Protein AF-A0A8C9X9E1-F1 (afdb_monomer)

Mean predicted aligned error: 16.68 Å

Sequence (293 aa):
APPPGWLDDVHGYQVPKGGESFDVARDALLKFVESKWRYSSKPARNLTFKELKPVTVYRYRLETYTETRTSAWQFESYNGQVVDGPQFGMSPPPWDIPVTLPARYTDKVEKVRVPHSSFVKPCHKCNGCGRTRCGNCHGRGQVRCVLVLNYYSRAAKTNRLRCTFCHGHGRSRDKCSSCHGQGYKTCSLCHGSQSLLHFIQLTVTWKNDITDFIPDRQPDFPDKKFEKVTGDPFFVDESVLVNTKHTSPFIQEFTSGVGGRGHTFDPTVGRENKQNISREQLLKGKQKAPALV

Structure (mmCIF, N/CA/C/O backbone):
data_AF-A0A8C9X9E1-F1
#
_entry.id   AF-A0A8C9X9E1-F1
#
loop_
_atom_site.group_PDB
_atom_site.id
_atom_site.type_symbol
_atom_site.label_atom_id
_atom_site.label_alt_id
_atom_site.label_comp_id
_atom_site.label_asym_id
_atom_site.label_entity_id
_atom_site.label_seq_id
_atom_site.pdbx_PDB_ins_code
_atom_site.Cartn_x
_atom_site.Cartn_y
_atom_site.Cartn_z
_atom_site.occupancy
_atom_site.B_iso_or_equiv
_atom_site.auth_seq_id
_atom_site.auth_comp_id
_atom_site.auth_asym_id
_atom_site.auth_atom_id
_atom_site.pdbx_PDB_model_num
ATOM 1 N N . ALA A 1 1 ? 18.547 -17.100 -21.311 1.00 30.58 1 ALA A N 1
ATOM 2 C CA . ALA A 1 1 ? 19.127 -17.139 -22.668 1.00 30.58 1 ALA A CA 1
ATOM 3 C C . ALA A 1 1 ? 18.020 -16.809 -23.664 1.00 30.58 1 ALA A C 1
ATOM 5 O O . ALA A 1 1 ? 16.900 -17.251 -23.412 1.00 30.58 1 ALA A O 1
ATOM 6 N N . PRO A 1 2 ? 18.263 -16.008 -24.715 1.00 33.94 2 PRO A N 1
ATOM 7 C CA . PRO A 1 2 ? 17.270 -15.820 -25.771 1.00 33.94 2 PRO A CA 1
ATOM 8 C C . PRO A 1 2 ? 16.976 -17.163 -26.472 1.00 33.94 2 PRO A C 1
ATOM 10 O O . PRO A 1 2 ? 17.851 -18.035 -26.483 1.00 33.94 2 PRO A O 1
ATOM 13 N N . PRO A 1 3 ? 15.759 -17.363 -27.010 1.00 36.59 3 PRO A N 1
ATOM 14 C CA . PRO A 1 3 ? 15.406 -18.591 -27.716 1.00 36.59 3 PRO A CA 1
ATOM 15 C C . PRO A 1 3 ? 16.284 -18.806 -28.974 1.00 36.59 3 PRO A C 1
ATOM 17 O O . PRO A 1 3 ? 16.680 -17.822 -29.607 1.00 36.59 3 PRO A O 1
ATOM 20 N N . PRO A 1 4 ? 16.604 -20.063 -29.344 1.00 31.31 4 PRO A N 1
ATOM 21 C CA . PRO A 1 4 ? 17.397 -20.381 -30.540 1.00 31.31 4 PRO A CA 1
ATOM 22 C C . PRO A 1 4 ? 16.726 -19.887 -31.837 1.00 31.31 4 PRO A C 1
ATOM 24 O O . PRO A 1 4 ? 15.510 -20.002 -31.964 1.00 31.31 4 PRO A O 1
ATOM 27 N N . GLY A 1 5 ? 17.504 -19.352 -32.791 1.00 42.69 5 GLY A N 1
ATOM 28 C CA . GLY A 1 5 ? 17.034 -18.871 -34.110 1.00 42.69 5 GLY A CA 1
ATOM 29 C C . GLY A 1 5 ? 16.785 -17.356 -34.224 1.00 42.69 5 GLY A C 1
ATOM 30 O O . GLY A 1 5 ? 16.551 -16.833 -35.303 1.00 42.69 5 GLY A O 1
ATOM 31 N N . TRP A 1 6 ? 16.882 -16.606 -33.122 1.00 41.19 6 TRP A N 1
ATOM 32 C CA . TRP A 1 6 ? 16.631 -15.150 -33.084 1.00 41.19 6 TRP A CA 1
ATOM 33 C C . TRP A 1 6 ? 17.776 -14.256 -33.611 1.00 41.19 6 TRP A C 1
ATOM 35 O O . TRP A 1 6 ? 17.667 -13.022 -33.557 1.00 41.19 6 TRP A O 1
ATOM 45 N N . LEU A 1 7 ? 18.888 -14.860 -34.043 1.00 39.94 7 LEU A N 1
ATOM 46 C CA . LEU A 1 7 ? 20.049 -14.177 -34.628 1.00 39.94 7 LEU A CA 1
ATOM 47 C C . LEU A 1 7 ? 20.089 -14.251 -36.163 1.00 39.94 7 LEU A C 1
ATOM 49 O O . LEU A 1 7 ? 20.864 -13.505 -36.758 1.00 39.94 7 LEU A O 1
ATOM 53 N N . ASP A 1 8 ? 19.273 -15.101 -36.788 1.00 40.22 8 ASP A N 1
ATOM 54 C CA . ASP A 1 8 ? 19.435 -15.441 -38.208 1.00 40.22 8 ASP A CA 1
ATOM 55 C C . ASP A 1 8 ? 18.756 -14.426 -39.155 1.00 40.22 8 ASP A C 1
ATOM 57 O O . ASP A 1 8 ? 19.175 -14.267 -40.299 1.00 40.22 8 ASP A O 1
ATOM 61 N N . ASP A 1 9 ? 17.795 -13.637 -38.659 1.00 43.38 9 ASP A N 1
ATOM 62 C CA . ASP A 1 9 ? 17.013 -12.682 -39.462 1.00 43.38 9 ASP A CA 1
ATOM 63 C C . ASP A 1 9 ? 17.534 -11.230 -39.381 1.00 43.38 9 ASP A C 1
ATOM 65 O O . ASP A 1 9 ? 16.799 -10.299 -39.041 1.00 43.38 9 ASP A O 1
ATOM 69 N N . VAL A 1 10 ? 18.816 -10.991 -39.685 1.00 44.56 10 VAL A N 1
ATOM 70 C CA . VAL A 1 10 ? 19.366 -9.620 -39.793 1.00 44.56 10 VAL A CA 1
ATOM 71 C C . VAL A 1 10 ? 19.914 -9.363 -41.197 1.00 44.56 10 VAL A C 1
ATOM 73 O O . VAL A 1 10 ? 21.118 -9.256 -41.432 1.00 44.56 10 VAL A O 1
ATOM 76 N N . HIS A 1 11 ? 19.005 -9.203 -42.156 1.00 38.91 11 HIS A N 1
ATOM 77 C CA . HIS A 1 11 ? 19.314 -8.652 -43.474 1.00 38.91 11 HIS A CA 1
ATOM 78 C C . HIS A 1 11 ? 18.544 -7.345 -43.678 1.00 38.91 11 HIS A C 1
ATOM 80 O O . HIS A 1 11 ? 17.327 -7.356 -43.817 1.00 38.91 11 HIS A O 1
ATOM 86 N N . GLY A 1 12 ? 19.253 -6.206 -43.687 1.00 39.72 12 GLY A N 1
ATOM 87 C CA . GLY A 1 12 ? 18.671 -4.950 -44.183 1.00 39.72 12 GLY A CA 1
ATOM 88 C C . GLY A 1 12 ? 19.149 -3.629 -43.576 1.00 39.72 12 GLY A C 1
ATOM 89 O O . GLY A 1 12 ? 18.866 -2.589 -44.161 1.00 39.72 12 GLY A O 1
ATOM 90 N N . TYR A 1 13 ? 19.881 -3.600 -42.455 1.00 38.91 13 TYR A N 1
ATOM 91 C CA . TYR A 1 13 ? 20.271 -2.312 -41.858 1.00 38.91 13 TYR A CA 1
ATOM 92 C C . TYR A 1 13 ? 21.571 -1.760 -42.459 1.00 38.91 13 TYR A C 1
ATOM 94 O O . TYR A 1 13 ? 22.669 -2.225 -42.141 1.00 38.91 13 TYR A O 1
ATOM 102 N N . GLN A 1 14 ? 21.455 -0.730 -43.298 1.00 38.25 14 GLN A N 1
ATOM 103 C CA . GLN A 1 14 ? 22.597 0.077 -43.719 1.00 38.25 14 GLN A CA 1
ATOM 104 C C . GLN A 1 14 ? 23.058 0.944 -42.541 1.00 38.25 14 GLN A C 1
ATOM 106 O O . GLN A 1 14 ? 22.310 1.776 -42.035 1.00 38.25 14 GLN A O 1
ATOM 111 N N . VAL A 1 15 ? 24.299 0.740 -42.091 1.00 40.44 15 VAL A N 1
ATOM 112 C CA . VAL A 1 15 ? 24.959 1.639 -41.132 1.00 40.44 15 VAL A CA 1
ATOM 113 C C . VAL A 1 15 ? 24.906 3.061 -41.708 1.00 40.44 15 VAL A C 1
ATOM 115 O O . VAL A 1 15 ? 25.246 3.220 -42.887 1.00 40.44 15 VAL A O 1
ATOM 118 N N . PRO A 1 16 ? 24.489 4.087 -40.938 1.00 37.47 16 PRO A N 1
ATOM 119 C CA . PRO A 1 16 ? 24.561 5.463 -41.401 1.00 37.47 16 PRO A CA 1
ATOM 120 C C . PRO A 1 16 ? 25.985 5.733 -41.880 1.00 37.47 16 PRO A C 1
ATOM 122 O O . PRO A 1 16 ? 26.940 5.577 -41.122 1.00 37.47 16 PRO A O 1
ATOM 125 N N . LYS A 1 17 ? 26.145 6.123 -43.147 1.00 39.81 17 LYS A N 1
ATOM 126 C CA . LYS A 1 17 ? 27.431 6.544 -43.724 1.00 39.81 17 LYS A CA 1
ATOM 127 C C . LYS A 1 17 ? 27.844 7.930 -43.196 1.00 39.81 17 LYS A C 1
ATOM 129 O O . LYS A 1 17 ? 28.245 8.795 -43.964 1.00 39.81 17 LYS A O 1
ATOM 134 N N . GLY A 1 18 ? 27.693 8.166 -41.896 1.00 44.47 18 GLY A N 1
ATOM 135 C CA . GLY A 1 18 ? 28.249 9.312 -41.192 1.00 44.47 18 GLY A CA 1
ATOM 136 C C . GLY A 1 18 ? 29.550 8.863 -40.554 1.00 44.47 18 GLY A C 1
ATOM 137 O O . GLY A 1 18 ? 29.536 8.323 -39.455 1.00 44.47 18 GLY A O 1
ATOM 138 N N . GLY A 1 19 ? 30.657 9.002 -41.281 1.00 46.72 19 GLY A N 1
ATOM 139 C CA . GLY A 1 19 ? 31.981 8.703 -40.749 1.00 46.72 19 GLY A CA 1
ATOM 140 C C . GLY A 1 19 ? 32.274 9.601 -39.553 1.00 46.72 19 GLY A C 1
ATOM 141 O O . GLY A 1 19 ? 32.412 10.812 -39.702 1.00 46.72 19 GLY A O 1
ATOM 142 N N . GLU A 1 20 ? 32.371 9.014 -38.368 1.00 56.69 20 GLU A N 1
ATOM 143 C CA . GLU A 1 20 ? 33.004 9.672 -37.233 1.00 56.69 20 GLU A CA 1
ATOM 144 C C . GLU A 1 20 ? 34.483 9.897 -37.599 1.00 56.69 20 GLU A C 1
ATOM 146 O O . GLU A 1 20 ? 35.215 8.951 -37.900 1.00 56.69 20 GLU A O 1
ATOM 151 N N . SER A 1 21 ? 34.905 11.162 -37.691 1.00 69.19 21 SER A N 1
ATOM 152 C CA . SER A 1 21 ? 36.246 11.519 -38.162 1.00 69.19 21 SER A CA 1
ATOM 153 C C . SER A 1 21 ? 37.306 11.268 -37.084 1.00 69.19 21 SER A C 1
ATOM 155 O O . SER A 1 21 ? 37.022 11.282 -35.883 1.00 69.19 21 SER A O 1
ATOM 157 N N . PHE A 1 22 ? 38.566 11.105 -37.501 1.00 73.12 22 PHE A N 1
ATOM 158 C CA . PHE A 1 22 ? 39.715 11.037 -36.587 1.00 73.12 22 PHE A CA 1
ATOM 159 C C . PHE A 1 22 ? 39.779 12.222 -35.605 1.00 73.12 22 PHE A C 1
ATOM 161 O O . PHE A 1 22 ? 40.335 12.081 -34.516 1.00 73.12 22 PHE A O 1
ATOM 168 N N . ASP A 1 23 ? 39.190 13.367 -35.960 1.00 73.81 23 ASP A N 1
ATOM 169 C CA . ASP A 1 23 ? 39.125 14.555 -35.107 1.00 73.81 23 ASP A CA 1
ATOM 170 C C . ASP A 1 23 ? 38.182 14.354 -33.915 1.00 73.81 23 ASP A C 1
ATOM 172 O O . ASP A 1 23 ? 38.537 14.702 -32.791 1.00 73.81 23 ASP A O 1
ATOM 176 N N . VAL A 1 24 ? 37.031 13.700 -34.115 1.00 76.94 24 VAL A N 1
ATOM 177 C CA . VAL A 1 24 ? 36.079 13.392 -33.031 1.00 76.94 24 VAL A CA 1
ATOM 178 C C . VAL A 1 24 ? 36.708 12.437 -32.014 1.00 76.94 24 VAL A C 1
ATOM 180 O O . VAL A 1 24 ? 36.614 12.657 -30.802 1.00 76.94 24 VAL A O 1
ATOM 183 N N . ALA A 1 25 ? 37.410 11.408 -32.496 1.00 76.12 25 ALA A N 1
ATOM 184 C CA . ALA A 1 25 ? 38.144 10.475 -31.643 1.00 76.12 25 ALA A CA 1
ATOM 185 C C . ALA A 1 25 ? 39.276 11.178 -30.869 1.00 76.12 25 ALA A C 1
ATOM 187 O O . ALA A 1 25 ? 39.471 10.929 -29.674 1.00 76.12 25 ALA A O 1
ATOM 188 N N . ARG A 1 26 ? 39.995 12.105 -31.521 1.00 81.88 26 ARG A N 1
ATOM 189 C CA . ARG A 1 26 ? 41.048 12.915 -30.892 1.00 81.88 26 ARG A CA 1
ATOM 190 C C . ARG A 1 26 ? 40.495 13.808 -29.788 1.00 81.88 26 ARG A C 1
ATOM 192 O O . ARG A 1 26 ? 41.041 13.810 -28.687 1.00 81.88 26 ARG A O 1
ATOM 199 N N . ASP A 1 27 ? 39.405 14.518 -30.051 1.00 82.12 27 ASP A N 1
ATOM 200 C CA . ASP A 1 27 ? 38.766 15.404 -29.079 1.00 82.12 27 ASP A CA 1
ATOM 201 C C . ASP A 1 27 ? 38.240 14.635 -27.864 1.00 82.12 27 ASP A C 1
ATOM 203 O O . ASP A 1 27 ? 38.386 15.082 -26.722 1.00 82.12 27 ASP A O 1
ATOM 207 N N . ALA A 1 28 ? 37.669 13.447 -28.079 1.00 82.31 28 ALA A N 1
ATOM 208 C CA . ALA A 1 28 ? 37.242 12.569 -26.994 1.00 82.31 28 ALA A CA 1
ATOM 209 C C . ALA A 1 28 ? 38.430 12.094 -26.136 1.00 82.31 28 ALA A C 1
ATOM 211 O O . ALA A 1 28 ? 38.352 12.121 -24.901 1.00 82.31 28 ALA A O 1
ATOM 212 N N . LEU A 1 29 ? 39.548 11.713 -26.768 1.00 82.25 29 LEU A N 1
ATOM 213 C CA . LEU A 1 29 ? 40.775 11.317 -26.073 1.00 82.25 29 LEU A CA 1
ATOM 214 C C . LEU A 1 29 ? 41.370 12.481 -25.270 1.00 82.25 29 LEU A C 1
ATOM 216 O O . LEU A 1 29 ? 41.769 12.290 -24.120 1.00 82.25 29 LEU A O 1
ATOM 220 N N . LEU A 1 30 ? 41.395 13.690 -25.836 1.00 84.44 30 LEU A N 1
ATOM 221 C CA . LEU A 1 30 ? 41.890 14.885 -25.151 1.00 84.44 30 LEU A CA 1
ATOM 222 C C . LEU A 1 30 ? 41.053 15.211 -23.913 1.00 84.44 30 LEU A C 1
ATOM 224 O O . LEU A 1 30 ? 41.622 15.340 -22.829 1.00 84.44 30 LEU A O 1
ATOM 228 N N . LYS A 1 31 ? 39.719 15.214 -24.031 1.00 85.69 31 LYS A N 1
ATOM 229 C CA . LYS A 1 31 ? 38.807 15.395 -22.885 1.00 85.69 31 LYS A CA 1
ATOM 230 C C . LYS A 1 31 ? 39.037 14.347 -21.794 1.00 85.69 31 LYS A C 1
ATOM 232 O O . LYS A 1 31 ? 38.994 14.657 -20.603 1.00 85.69 31 LYS A O 1
ATOM 237 N N . PHE A 1 32 ? 39.294 13.094 -22.177 1.00 82.88 32 PHE A N 1
ATOM 238 C CA . PHE A 1 32 ? 39.591 12.032 -21.218 1.00 82.88 32 PHE A CA 1
ATOM 239 C C . PHE A 1 32 ? 40.911 12.273 -20.476 1.00 82.88 32 PHE A C 1
ATOM 241 O O . PHE A 1 32 ? 40.940 12.167 -19.249 1.00 82.88 32 PHE A O 1
ATOM 248 N N . VAL A 1 33 ? 41.986 12.616 -21.188 1.00 87.75 33 VAL A N 1
ATOM 249 C CA . VAL A 1 33 ? 43.298 12.895 -20.583 1.00 87.75 33 VAL A CA 1
ATOM 250 C C . VAL A 1 33 ? 43.226 14.121 -19.673 1.00 87.75 33 VAL A C 1
ATOM 252 O O . VAL A 1 33 ? 43.729 14.066 -18.556 1.00 87.75 33 VAL A O 1
ATOM 255 N N . GLU A 1 34 ? 42.537 15.184 -20.088 1.00 84.31 34 GLU A N 1
ATOM 256 C CA . GLU A 1 34 ? 42.335 16.393 -19.276 1.00 84.31 34 GLU A CA 1
ATOM 257 C C . GLU A 1 34 ? 41.580 16.108 -17.969 1.00 84.31 34 GLU A C 1
ATOM 259 O O . GLU A 1 34 ? 41.865 16.720 -16.941 1.00 84.31 34 GLU A O 1
ATOM 264 N N . SER A 1 35 ? 40.686 15.112 -17.954 1.00 84.19 35 SER A N 1
ATOM 265 C CA . SER A 1 35 ? 40.002 14.672 -16.728 1.00 84.19 35 SER A CA 1
ATOM 266 C C . SER A 1 35 ? 40.920 13.968 -15.710 1.00 84.19 35 SER A C 1
ATOM 268 O O . SER A 1 35 ? 40.507 13.701 -14.577 1.00 84.19 35 SER A O 1
ATOM 270 N N . LYS A 1 36 ? 42.163 13.629 -16.086 1.00 85.31 36 LYS A N 1
ATOM 271 C CA . LYS A 1 36 ? 43.133 12.907 -15.252 1.00 85.31 36 LYS A CA 1
ATOM 272 C C . LYS A 1 36 ? 44.347 13.787 -14.963 1.00 85.31 36 LYS A C 1
ATOM 274 O O . LYS A 1 36 ? 45.251 13.907 -15.776 1.00 85.31 36 LYS A O 1
ATOM 279 N N . TRP A 1 37 ? 44.440 14.303 -13.736 1.00 82.00 37 TRP A N 1
ATOM 280 C CA . TRP A 1 37 ? 45.499 15.239 -13.317 1.00 82.00 37 TRP A CA 1
ATOM 281 C C . TRP A 1 37 ? 46.949 14.742 -13.495 1.00 82.00 37 TRP A C 1
ATOM 283 O O . TRP A 1 37 ? 47.871 15.550 -13.529 1.00 82.00 37 TRP A O 1
ATOM 293 N N . ARG A 1 38 ? 47.170 13.423 -13.598 1.00 85.31 38 ARG A N 1
ATOM 294 C CA . ARG A 1 38 ? 48.500 12.817 -13.809 1.00 85.31 38 ARG A CA 1
ATOM 295 C C . ARG A 1 38 ? 48.862 12.613 -15.280 1.00 85.31 38 ARG A C 1
ATOM 297 O O . ARG A 1 38 ? 49.953 12.127 -15.562 1.00 85.31 38 ARG A O 1
ATOM 304 N N . TYR A 1 39 ? 47.947 12.871 -16.210 1.00 82.31 39 TYR A N 1
ATOM 305 C CA . TYR A 1 39 ? 48.161 12.588 -17.625 1.00 82.31 39 TYR A CA 1
ATOM 306 C C . TYR A 1 39 ? 48.592 13.862 -18.354 1.00 82.31 39 TYR A C 1
ATOM 308 O O . TYR A 1 39 ? 48.027 14.934 -18.162 1.00 82.31 39 TYR A O 1
ATOM 316 N N . SER A 1 40 ? 49.610 13.750 -19.207 1.00 82.94 40 SER A N 1
ATOM 317 C CA . SER A 1 40 ? 49.998 14.837 -20.107 1.00 82.94 40 SER A CA 1
ATOM 318 C C . SER A 1 40 ? 49.144 14.790 -21.372 1.00 82.94 40 SER A C 1
ATOM 320 O O . SER A 1 40 ? 48.902 13.715 -21.914 1.00 82.94 40 SER A O 1
ATOM 322 N N . SER A 1 41 ? 48.747 15.949 -21.897 1.00 83.44 41 SER A N 1
ATOM 323 C CA . SER A 1 41 ? 48.035 16.061 -23.178 1.00 83.44 41 SER A CA 1
ATOM 324 C C . SER A 1 41 ? 48.941 15.904 -24.402 1.00 83.44 41 SER A C 1
ATOM 326 O O . SER A 1 41 ? 48.441 15.654 -25.497 1.00 83.44 41 SER A O 1
ATOM 328 N N . LYS A 1 42 ? 50.272 15.993 -24.243 1.00 84.12 42 LYS A N 1
ATOM 329 C CA . LYS A 1 42 ? 51.229 15.909 -25.362 1.00 84.12 42 LYS A CA 1
ATOM 330 C C . LYS A 1 42 ? 51.137 14.585 -26.147 1.00 84.12 42 LYS A C 1
ATOM 332 O O . LYS A 1 42 ? 51.045 14.659 -27.371 1.00 84.12 42 LYS A O 1
ATOM 337 N N . PRO A 1 43 ? 51.099 13.394 -25.512 1.00 82.81 43 PRO A N 1
ATOM 338 C CA . PRO A 1 43 ? 50.942 12.132 -26.235 1.00 82.81 43 PRO A CA 1
ATOM 339 C C . PRO A 1 43 ? 49.609 12.035 -26.982 1.00 82.81 43 PRO A C 1
ATOM 341 O O . PRO A 1 43 ? 49.594 11.613 -28.129 1.00 82.81 43 PRO A O 1
ATOM 344 N N . ALA A 1 44 ? 48.505 12.492 -26.381 1.00 82.12 44 ALA A N 1
ATOM 345 C CA . ALA A 1 44 ? 47.187 12.469 -27.018 1.00 82.12 44 ALA A CA 1
ATOM 346 C C . ALA A 1 44 ? 47.086 13.420 -28.227 1.00 82.12 44 ALA A C 1
ATOM 348 O O . ALA A 1 44 ? 46.436 13.089 -29.215 1.00 82.12 44 ALA A O 1
ATOM 349 N N . ARG A 1 45 ? 47.769 14.575 -28.190 1.00 81.12 45 ARG A N 1
ATOM 350 C CA . ARG A 1 45 ? 47.830 15.518 -29.324 1.00 81.12 45 ARG A CA 1
ATOM 351 C C . ARG A 1 45 ? 48.668 14.999 -30.486 1.00 81.12 45 ARG A C 1
ATOM 353 O O . ARG A 1 45 ? 48.293 15.224 -31.629 1.00 81.12 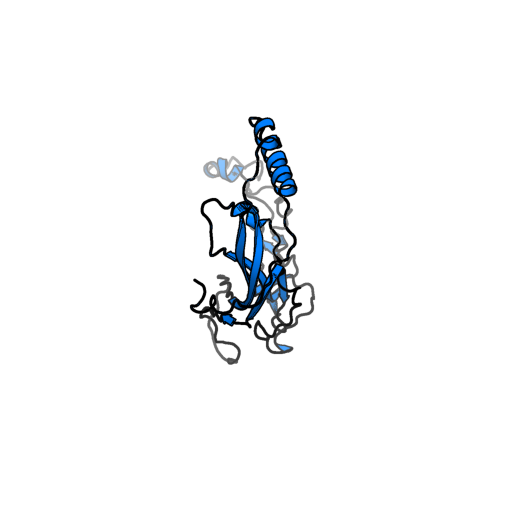45 ARG A O 1
ATOM 360 N N . ASN A 1 46 ? 49.764 14.300 -30.197 1.00 83.50 46 ASN A N 1
ATOM 361 C CA . ASN A 1 46 ? 50.725 13.859 -31.211 1.00 83.50 46 ASN A CA 1
ATOM 362 C C . ASN A 1 46 ? 50.470 12.432 -31.719 1.00 83.50 46 ASN A C 1
ATOM 364 O O . ASN A 1 46 ? 51.157 11.970 -32.629 1.00 83.50 46 ASN A O 1
ATOM 368 N N . LEU A 1 47 ? 49.493 11.724 -31.148 1.00 81.88 47 LEU A N 1
ATOM 369 C CA . LEU A 1 47 ? 49.120 10.385 -31.584 1.00 81.88 47 LEU A CA 1
ATOM 370 C C . LEU A 1 47 ? 48.561 10.424 -33.013 1.00 81.88 47 LEU A C 1
ATOM 372 O O . LEU A 1 47 ? 47.694 11.237 -33.345 1.00 81.88 47 LEU A O 1
ATOM 376 N N . THR A 1 48 ? 49.064 9.542 -33.868 1.00 80.69 48 THR A N 1
ATOM 377 C CA . THR A 1 48 ? 48.558 9.329 -35.226 1.00 80.69 48 THR A CA 1
ATOM 378 C C . THR A 1 48 ? 47.637 8.118 -35.220 1.00 80.69 48 THR A C 1
ATOM 380 O O . THR A 1 48 ? 48.069 6.994 -34.969 1.00 80.69 48 THR A O 1
ATOM 383 N N . PHE A 1 49 ? 46.352 8.354 -35.477 1.00 75.81 49 PHE A N 1
ATOM 384 C CA . PHE A 1 49 ? 45.389 7.278 -35.670 1.00 75.81 49 PHE A CA 1
ATOM 385 C C . PHE A 1 49 ? 45.675 6.608 -37.016 1.00 75.81 49 PHE A C 1
ATOM 387 O O . PHE A 1 49 ? 45.748 7.284 -38.039 1.00 75.81 49 PHE A O 1
ATOM 394 N N . LYS A 1 50 ? 45.889 5.290 -37.004 1.00 80.44 50 LYS A N 1
ATOM 395 C CA . LYS A 1 50 ? 46.172 4.512 -38.221 1.00 80.44 50 LYS A CA 1
ATOM 396 C C . LYS A 1 50 ? 44.900 3.962 -38.852 1.00 80.44 50 LYS A C 1
ATOM 398 O O . LYS A 1 50 ? 44.774 3.935 -40.068 1.00 80.44 50 LYS A O 1
ATOM 403 N N . GLU A 1 51 ? 43.973 3.526 -38.013 1.00 75.81 51 GLU A N 1
ATOM 404 C CA . GLU A 1 51 ? 42.722 2.895 -38.403 1.00 75.81 51 GLU A CA 1
ATOM 405 C C . GLU A 1 51 ? 41.702 3.167 -37.295 1.00 75.81 51 GLU A C 1
ATOM 407 O O . GLU A 1 51 ? 42.073 3.206 -36.122 1.00 75.81 51 GLU A O 1
ATOM 412 N N . LEU A 1 52 ? 40.444 3.374 -37.672 1.00 72.81 52 LEU A N 1
ATOM 413 C CA . LEU A 1 52 ? 39.310 3.404 -36.755 1.00 72.81 52 LEU A CA 1
ATOM 414 C C . LEU A 1 52 ? 38.400 2.247 -37.137 1.00 72.81 52 LEU A C 1
ATOM 416 O O . LEU A 1 52 ? 37.896 2.209 -38.263 1.00 72.81 52 LEU A O 1
ATOM 420 N N . LYS A 1 53 ? 38.213 1.292 -36.223 1.00 70.19 53 LYS A N 1
ATOM 421 C CA . LYS A 1 53 ? 37.371 0.125 -36.489 1.00 70.19 53 LYS A CA 1
ATOM 422 C C . LYS A 1 53 ? 35.985 0.364 -35.904 1.00 70.19 53 LYS A C 1
ATOM 424 O O . LYS A 1 53 ? 35.859 0.453 -34.682 1.00 70.19 53 LYS A O 1
ATOM 429 N N . PRO A 1 54 ? 34.935 0.459 -36.738 1.00 67.44 54 PRO A N 1
ATOM 430 C CA . PRO A 1 54 ? 33.584 0.551 -36.221 1.00 67.44 54 PRO A CA 1
ATOM 431 C C . PRO A 1 54 ? 33.201 -0.787 -35.591 1.00 67.44 54 PRO A C 1
ATOM 433 O O . PRO A 1 54 ? 33.218 -1.830 -36.248 1.00 67.44 54 PRO A O 1
ATOM 436 N N . VAL A 1 55 ? 32.815 -0.751 -34.322 1.00 67.44 55 VAL A N 1
ATOM 437 C CA . VAL A 1 55 ? 32.223 -1.889 -33.623 1.00 67.44 55 VAL A CA 1
ATOM 438 C C . VAL A 1 55 ? 30.725 -1.648 -33.514 1.00 67.44 55 VAL A C 1
ATOM 440 O O . VAL A 1 55 ? 30.265 -0.587 -33.093 1.00 67.44 55 VAL A O 1
ATOM 443 N N . THR A 1 56 ? 29.946 -2.645 -33.927 1.00 67.69 56 THR A N 1
ATOM 444 C CA . THR A 1 56 ? 28.502 -2.672 -33.698 1.00 67.69 56 THR A CA 1
ATOM 445 C C . THR A 1 56 ? 28.237 -3.466 -32.430 1.00 67.69 56 THR A C 1
ATOM 447 O O . THR A 1 56 ? 28.586 -4.641 -32.373 1.00 67.69 56 THR A O 1
ATOM 450 N N . VAL A 1 57 ? 27.588 -2.844 -31.446 1.00 68.50 57 VAL A N 1
ATOM 451 C CA . VAL A 1 57 ? 27.142 -3.525 -30.225 1.00 68.50 57 VAL A CA 1
ATOM 452 C C . VAL A 1 57 ? 25.617 -3.520 -30.170 1.00 68.50 57 VAL A C 1
ATOM 454 O O . VAL A 1 57 ? 24.978 -2.493 -30.426 1.00 68.50 57 VAL A O 1
ATOM 457 N N . TYR A 1 58 ? 25.040 -4.672 -29.829 1.00 70.12 58 TYR A N 1
ATOM 458 C CA . TYR A 1 58 ? 23.602 -4.843 -29.638 1.00 70.12 58 TYR A CA 1
ATOM 459 C C . TYR A 1 58 ? 23.238 -4.802 -28.150 1.00 70.12 58 TYR A C 1
ATOM 461 O O . TYR A 1 58 ? 23.823 -5.521 -27.340 1.00 70.12 58 TYR A O 1
ATOM 469 N N . ARG A 1 59 ? 22.228 -4.001 -27.793 1.00 71.62 59 ARG A N 1
ATOM 470 C CA . ARG A 1 59 ? 21.578 -4.017 -26.473 1.00 71.62 59 ARG A CA 1
ATOM 471 C C . ARG A 1 59 ? 20.162 -4.547 -26.597 1.00 71.62 59 ARG A C 1
ATOM 473 O O . ARG A 1 59 ? 19.365 -4.002 -27.351 1.00 71.62 59 ARG A O 1
ATOM 480 N N . TYR A 1 60 ? 19.845 -5.561 -25.811 1.00 72.94 60 TYR A N 1
ATOM 481 C CA . TYR A 1 60 ? 18.488 -6.015 -25.560 1.00 72.94 60 TYR A CA 1
ATOM 482 C C . TYR A 1 60 ? 17.970 -5.283 -24.332 1.00 72.94 60 TYR A C 1
ATOM 484 O O . TYR A 1 60 ? 18.587 -5.363 -23.277 1.00 72.94 60 TYR A O 1
ATOM 492 N N . ARG A 1 61 ? 16.850 -4.585 -24.472 1.00 72.25 61 ARG A N 1
ATOM 493 C CA . ARG A 1 61 ? 16.112 -3.988 -23.363 1.00 72.25 61 ARG A CA 1
ATOM 494 C C . ARG A 1 61 ? 14.800 -4.737 -23.229 1.00 72.25 61 ARG A C 1
ATOM 496 O O . ARG A 1 61 ? 14.010 -4.766 -24.170 1.00 72.25 61 ARG A O 1
ATOM 503 N N . LEU A 1 62 ? 14.603 -5.375 -22.088 1.00 76.31 62 LEU A N 1
ATOM 504 C CA . LEU A 1 62 ? 13.359 -6.028 -21.727 1.00 76.31 62 LEU A CA 1
ATOM 505 C C . LEU A 1 62 ? 12.673 -5.169 -20.669 1.00 76.31 62 LEU A C 1
ATOM 507 O O . LEU A 1 62 ? 13.201 -5.016 -19.570 1.00 76.31 62 LEU A O 1
ATOM 511 N N . GLU A 1 63 ? 11.517 -4.611 -21.010 1.00 75.06 63 GLU A N 1
ATOM 512 C CA . GLU A 1 63 ? 10.658 -3.914 -20.054 1.00 75.06 63 GLU A CA 1
ATOM 513 C C . GLU A 1 63 ? 9.483 -4.813 -19.695 1.00 75.06 63 GLU A C 1
ATOM 515 O O . GLU A 1 63 ? 8.666 -5.174 -20.546 1.00 75.06 63 GLU A O 1
ATOM 520 N N . THR A 1 64 ? 9.421 -5.184 -18.424 1.00 75.62 64 THR A N 1
ATOM 521 C CA . THR A 1 64 ? 8.362 -6.002 -17.855 1.00 75.62 64 THR A CA 1
ATOM 522 C C . THR A 1 64 ? 7.426 -5.108 -17.063 1.00 75.62 64 THR A C 1
ATOM 524 O O . THR A 1 64 ? 7.777 -4.596 -16.000 1.00 75.62 64 THR A O 1
ATOM 527 N N . TYR A 1 65 ? 6.205 -4.951 -17.558 1.00 79.06 65 TYR A N 1
ATOM 528 C CA . TYR A 1 65 ? 5.163 -4.200 -16.883 1.00 79.06 65 TYR A CA 1
ATOM 529 C C . TYR A 1 65 ? 4.220 -5.147 -16.144 1.00 79.06 65 TYR A C 1
ATOM 531 O O . TYR A 1 65 ? 3.490 -5.927 -16.757 1.00 79.06 65 TYR A O 1
ATOM 539 N N . THR A 1 66 ? 4.242 -5.076 -14.815 1.00 81.94 66 THR A N 1
ATOM 540 C CA . THR A 1 66 ? 3.456 -5.949 -13.941 1.00 81.94 66 THR A CA 1
ATOM 541 C C . THR A 1 66 ? 2.382 -5.154 -13.216 1.00 81.94 66 THR A C 1
ATOM 543 O O . THR A 1 66 ? 2.687 -4.258 -12.429 1.00 81.94 66 THR A O 1
ATOM 546 N N . GLU A 1 67 ? 1.119 -5.524 -13.418 1.00 85.94 67 GLU A N 1
ATOM 547 C CA . GLU A 1 67 ? 0.010 -5.086 -12.572 1.00 85.94 67 GLU A CA 1
ATOM 548 C C . GLU A 1 67 ? -0.265 -6.152 -11.516 1.00 85.94 67 GLU A C 1
ATOM 550 O O . GLU A 1 67 ? -0.553 -7.299 -11.843 1.00 85.94 67 GLU A O 1
ATOM 555 N N . THR A 1 68 ? -0.204 -5.766 -10.248 1.00 86.50 68 THR A N 1
ATOM 556 C CA . THR A 1 68 ? -0.453 -6.629 -9.095 1.00 86.50 68 THR A CA 1
ATOM 557 C C . THR A 1 68 ? -1.626 -6.077 -8.299 1.00 86.50 68 THR A C 1
ATOM 559 O O . THR A 1 68 ? -1.599 -4.925 -7.872 1.00 86.50 68 THR A O 1
ATOM 562 N N . ARG A 1 69 ? -2.656 -6.891 -8.065 1.00 89.25 69 ARG A N 1
ATOM 563 C CA . ARG A 1 69 ? -3.836 -6.506 -7.282 1.00 89.25 69 ARG A CA 1
ATOM 564 C C . ARG A 1 69 ? -3.872 -7.269 -5.967 1.00 89.25 69 ARG A C 1
ATOM 566 O O . ARG A 1 69 ? -3.830 -8.497 -5.960 1.00 89.25 69 ARG A O 1
ATOM 573 N N . THR A 1 70 ? -3.980 -6.531 -4.861 1.00 88.69 70 THR A N 1
ATOM 574 C CA . THR A 1 70 ? -4.068 -7.091 -3.507 1.00 88.69 70 THR A CA 1
ATOM 575 C C . THR A 1 70 ? -5.267 -6.553 -2.743 1.00 88.69 70 THR A C 1
ATOM 577 O O . THR A 1 70 ? -5.471 -5.346 -2.674 1.00 88.69 70 THR A O 1
ATOM 580 N N . SER A 1 71 ? -6.075 -7.433 -2.157 1.00 87.69 71 SER A N 1
ATOM 581 C CA . SER A 1 71 ? -7.240 -7.045 -1.352 1.00 87.69 71 SER A CA 1
ATOM 582 C C . SER A 1 71 ? -6.998 -7.286 0.135 1.00 87.69 71 SER A C 1
ATOM 584 O O . SER A 1 71 ? -6.469 -8.331 0.513 1.00 87.69 71 SER A O 1
ATOM 586 N N . ALA A 1 72 ? -7.417 -6.348 0.984 1.00 89.25 72 ALA A N 1
ATOM 587 C CA . ALA A 1 72 ? -7.370 -6.494 2.437 1.00 89.25 72 ALA A CA 1
ATOM 588 C C . ALA A 1 72 ? -8.544 -5.777 3.117 1.00 89.25 72 ALA A C 1
ATOM 590 O O . ALA A 1 72 ? -9.021 -4.750 2.634 1.00 89.25 72 ALA A O 1
ATOM 591 N N . TRP A 1 73 ? -8.982 -6.293 4.266 1.00 92.62 73 TRP A N 1
ATOM 592 C CA . TRP A 1 73 ? -9.962 -5.609 5.110 1.00 92.62 73 TRP A CA 1
ATOM 593 C C . TRP A 1 73 ? -9.361 -4.351 5.734 1.00 92.62 73 TRP A C 1
ATOM 595 O O . TRP A 1 73 ? -8.255 -4.380 6.269 1.00 92.62 73 TRP A O 1
ATOM 605 N N . GLN A 1 74 ? -10.119 -3.262 5.693 1.00 94.50 74 GLN A N 1
ATOM 606 C CA . GLN A 1 74 ? -9.801 -1.988 6.329 1.00 94.50 74 GLN A CA 1
ATOM 607 C C . GLN A 1 74 ? -11.013 -1.479 7.108 1.00 94.50 74 GLN A C 1
ATOM 609 O O . GLN A 1 74 ? -12.136 -1.963 6.935 1.00 94.50 74 GLN A O 1
ATOM 614 N N . PHE A 1 75 ? -10.776 -0.526 8.007 1.00 95.00 75 PHE A N 1
ATOM 615 C CA . PHE A 1 75 ? -11.839 0.1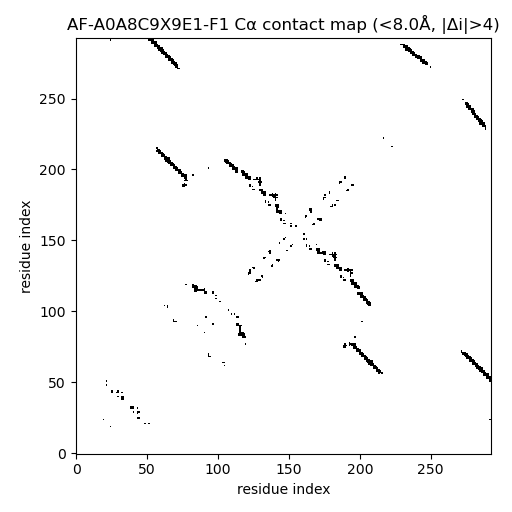04 8.778 1.00 95.00 75 PHE A CA 1
ATOM 616 C C . PHE A 1 75 ? -11.534 1.564 9.102 1.00 95.00 75 PHE A C 1
ATOM 618 O O . PHE A 1 75 ? -10.379 1.956 9.247 1.00 95.00 75 PHE A O 1
ATOM 625 N N . GLU A 1 76 ? -12.590 2.352 9.275 1.00 94.75 76 GLU A N 1
ATOM 626 C CA . GLU A 1 76 ? -12.525 3.751 9.698 1.00 94.75 76 GLU A CA 1
ATOM 627 C C . GLU A 1 76 ? -13.642 4.086 10.697 1.00 94.75 76 GLU A C 1
ATOM 629 O O . GLU A 1 76 ? -14.584 3.311 10.878 1.00 94.75 76 GLU A O 1
ATOM 634 N N . SER A 1 77 ? -13.533 5.223 11.391 1.00 95.88 77 SER A N 1
ATOM 635 C CA . SER A 1 77 ? -14.586 5.672 12.310 1.00 95.88 77 SER A CA 1
ATOM 636 C C . SER A 1 77 ? -15.865 6.000 11.539 1.00 95.88 77 SER A C 1
ATOM 638 O O . SER A 1 77 ? -15.812 6.652 10.497 1.00 95.88 77 SER A O 1
ATOM 640 N N . TYR A 1 78 ? -17.014 5.532 12.029 1.00 96.06 78 TYR A N 1
ATOM 641 C CA . TYR A 1 78 ? -18.291 5.770 11.361 1.00 96.06 78 TYR A CA 1
ATOM 642 C C . TYR A 1 78 ? -18.977 7.020 11.919 1.00 96.06 78 TYR A C 1
ATOM 644 O O . TYR A 1 78 ? -19.507 7.000 13.024 1.00 96.06 78 TYR A O 1
ATOM 652 N N . ASN A 1 79 ? -19.000 8.092 11.134 1.00 93.69 79 ASN A N 1
ATOM 653 C CA . ASN A 1 79 ? -19.604 9.384 11.460 1.00 93.69 79 ASN A CA 1
ATOM 654 C C . ASN A 1 79 ? -20.776 9.728 10.518 1.00 93.69 79 ASN A C 1
ATOM 656 O O . ASN A 1 79 ? -21.061 10.902 10.300 1.00 93.69 79 ASN A O 1
ATOM 660 N N . GLY A 1 80 ? -21.433 8.716 9.937 1.00 91.81 80 GLY A N 1
ATOM 661 C CA . GLY A 1 80 ? -22.540 8.899 8.989 1.00 91.81 80 GLY A CA 1
ATOM 662 C C . GLY A 1 80 ? -22.130 8.892 7.514 1.00 91.81 80 GLY A C 1
ATOM 663 O O . GLY A 1 80 ? -22.876 9.396 6.678 1.00 91.81 80 GLY A O 1
ATOM 664 N N . GLN A 1 81 ? -20.957 8.342 7.173 1.00 93.69 81 GLN A N 1
ATOM 665 C CA . GLN A 1 81 ? -20.582 8.115 5.774 1.00 93.69 81 GLN A CA 1
ATOM 666 C C . GLN A 1 81 ? -21.601 7.213 5.064 1.00 93.69 81 GLN A C 1
ATOM 668 O O . GLN A 1 81 ? -22.240 6.362 5.681 1.00 93.69 81 GLN A O 1
ATOM 673 N N . VAL A 1 82 ? -21.696 7.341 3.742 1.00 91.56 82 VAL A N 1
ATOM 674 C CA . VAL A 1 82 ? -22.498 6.426 2.924 1.00 91.56 82 VAL A CA 1
ATOM 675 C C . VAL A 1 82 ? -21.916 5.011 3.014 1.00 91.56 82 VAL A C 1
ATOM 677 O O . VAL A 1 82 ? -20.715 4.807 2.829 1.00 91.56 82 VAL A O 1
ATOM 680 N N . VAL A 1 83 ? -22.777 4.034 3.303 1.00 93.81 83 VAL A N 1
ATOM 681 C CA . VAL A 1 83 ? -22.403 2.623 3.451 1.00 93.81 83 VAL A CA 1
ATOM 682 C C . VAL A 1 83 ? -22.843 1.860 2.211 1.00 93.81 83 VAL A C 1
ATOM 684 O O . VAL A 1 83 ? -24.001 1.466 2.094 1.00 93.81 83 VAL A O 1
ATOM 687 N N . ASP A 1 84 ? -21.903 1.637 1.298 1.00 92.69 84 ASP A N 1
ATOM 688 C CA . ASP A 1 84 ? -22.110 0.775 0.136 1.00 92.69 84 ASP A CA 1
ATOM 689 C C . ASP A 1 84 ? -21.849 -0.691 0.506 1.00 92.69 84 ASP A C 1
ATOM 691 O O . ASP A 1 84 ? -20.711 -1.174 0.447 1.00 92.69 84 ASP A O 1
ATOM 695 N N . GLY A 1 85 ? -22.899 -1.359 0.980 1.00 91.25 85 GLY A N 1
ATOM 696 C CA . GLY A 1 85 ? -22.846 -2.742 1.440 1.00 91.25 85 GLY A CA 1
ATOM 697 C C . GLY A 1 85 ? -23.482 -3.760 0.495 1.00 91.25 85 GLY A C 1
ATOM 698 O O . GLY A 1 85 ? -24.000 -3.394 -0.562 1.00 91.25 85 GLY A O 1
ATOM 699 N N . PRO A 1 86 ? -23.498 -5.044 0.898 1.00 89.00 86 PRO A N 1
ATOM 700 C CA . PRO A 1 86 ? -23.970 -6.153 0.064 1.00 89.00 86 PRO A CA 1
ATOM 701 C C . PRO A 1 86 ? -25.442 -6.053 -0.363 1.00 89.00 86 PRO A C 1
ATOM 703 O O . PRO A 1 86 ? -25.877 -6.751 -1.273 1.00 89.00 86 PRO A O 1
ATOM 706 N N . GLN A 1 87 ? -26.227 -5.188 0.284 1.00 89.62 87 GLN A N 1
ATOM 707 C CA . GLN A 1 87 ? -27.609 -4.904 -0.101 1.00 89.62 87 GLN A CA 1
ATOM 708 C C . GLN A 1 87 ? -27.735 -4.216 -1.471 1.00 89.62 87 GLN A C 1
ATOM 710 O O . GLN A 1 87 ? -28.813 -4.243 -2.056 1.00 89.62 87 GLN A O 1
ATOM 715 N N . PHE A 1 88 ? -26.659 -3.600 -1.974 1.00 88.56 88 PHE A N 1
ATOM 716 C CA . PHE A 1 88 ? -26.628 -2.930 -3.277 1.00 88.56 88 PHE A CA 1
ATOM 717 C C . PHE A 1 88 ? -26.053 -3.808 -4.400 1.00 88.56 88 PHE A C 1
ATOM 719 O O . PHE A 1 88 ? -26.094 -3.404 -5.559 1.00 88.56 88 PHE A O 1
ATOM 726 N N . GLY A 1 89 ? -25.558 -5.009 -4.082 1.00 90.38 89 GLY A N 1
ATOM 727 C CA . GLY A 1 89 ? -25.015 -5.943 -5.064 1.00 90.38 89 GLY A CA 1
ATOM 728 C C . GLY A 1 89 ? -23.969 -6.894 -4.485 1.00 90.38 89 GLY A C 1
ATOM 729 O O . GLY A 1 89 ? -23.586 -6.811 -3.319 1.00 90.38 89 GLY A O 1
ATOM 730 N N . MET A 1 90 ? -23.483 -7.810 -5.323 1.00 89.00 90 MET A N 1
ATOM 731 C CA . MET A 1 90 ? -22.336 -8.656 -4.984 1.00 89.00 90 MET A CA 1
ATOM 732 C C . MET A 1 90 ? -21.033 -7.901 -5.250 1.00 89.00 90 MET A C 1
ATOM 734 O O . MET A 1 90 ? -20.902 -7.230 -6.272 1.00 89.00 90 MET A O 1
ATOM 738 N N . SER A 1 91 ? -20.049 -8.036 -4.357 1.00 89.94 91 SER A N 1
ATOM 739 C CA . SER A 1 91 ? -18.725 -7.459 -4.595 1.00 89.94 91 SER A CA 1
ATOM 740 C C . SER A 1 91 ? -18.063 -8.113 -5.817 1.00 89.94 91 SER A C 1
ATOM 742 O O . SER A 1 91 ? -17.964 -9.344 -5.858 1.00 89.94 91 SER A O 1
ATOM 744 N N . PRO A 1 92 ? -17.596 -7.322 -6.799 1.00 89.88 92 PRO A N 1
ATOM 745 C CA . PRO A 1 92 ? -16.953 -7.854 -7.996 1.00 89.88 92 PRO A CA 1
ATOM 746 C C . PRO A 1 92 ? -15.594 -8.497 -7.667 1.00 89.88 92 PRO A C 1
ATOM 748 O O . PRO A 1 92 ? -14.962 -8.141 -6.663 1.00 89.88 92 PRO A O 1
ATOM 751 N N . PRO A 1 93 ? -15.096 -9.422 -8.508 1.00 86.69 93 PRO A N 1
ATOM 752 C CA . PRO A 1 93 ? -13.753 -9.962 -8.351 1.00 86.69 93 PRO A CA 1
ATOM 753 C C . PRO A 1 93 ? -12.694 -8.872 -8.597 1.00 86.69 93 PRO A C 1
ATOM 755 O O . PRO A 1 93 ? -12.967 -7.868 -9.259 1.00 86.69 93 PRO A O 1
ATOM 758 N N . PRO A 1 94 ? -11.445 -9.058 -8.130 1.00 85.50 94 PRO A N 1
ATOM 759 C CA . PRO A 1 94 ? -10.488 -7.957 -8.076 1.00 85.50 94 PRO A CA 1
ATOM 760 C C . PRO A 1 94 ? -10.135 -7.317 -9.425 1.00 85.50 94 PRO A C 1
ATOM 762 O O . PRO A 1 94 ? -9.762 -6.149 -9.438 1.00 85.50 94 PRO A O 1
ATOM 765 N N . TRP A 1 95 ? -10.244 -8.046 -10.544 1.00 87.00 95 TRP A N 1
ATOM 766 C CA . TRP A 1 95 ? -9.974 -7.536 -11.898 1.00 87.00 95 TRP A CA 1
ATOM 767 C C . TRP A 1 95 ? -11.143 -6.770 -12.530 1.00 87.00 95 TRP A C 1
ATOM 769 O O . TRP A 1 95 ? -10.894 -5.946 -13.405 1.00 87.00 95 TRP A O 1
ATOM 779 N N . ASP A 1 96 ? -12.374 -6.998 -12.067 1.00 87.62 96 ASP A N 1
ATOM 780 C CA . ASP A 1 96 ? -13.578 -6.326 -12.583 1.00 87.62 96 ASP A CA 1
ATOM 781 C C . ASP A 1 96 ? -13.818 -4.979 -11.881 1.00 87.62 96 ASP A C 1
ATOM 783 O O . ASP A 1 96 ? -14.719 -4.223 -12.236 1.00 87.62 96 ASP A O 1
ATOM 787 N N . ILE A 1 97 ? -12.990 -4.654 -10.883 1.00 89.75 97 ILE A N 1
ATOM 788 C CA . ILE A 1 97 ? -12.992 -3.348 -10.231 1.00 89.75 97 ILE A CA 1
ATOM 789 C C . ILE A 1 97 ? -12.318 -2.335 -11.167 1.00 89.75 97 ILE A C 1
ATOM 791 O O . ILE A 1 97 ? -11.140 -2.522 -11.512 1.00 89.75 97 ILE A O 1
ATOM 795 N N . PRO A 1 98 ? -13.026 -1.263 -11.565 1.00 88.25 98 PRO A N 1
ATOM 796 C CA . PRO A 1 98 ? -12.465 -0.240 -12.429 1.00 88.25 98 PRO A CA 1
ATOM 797 C C . PRO A 1 98 ? -11.402 0.555 -11.667 1.00 88.25 98 PRO A C 1
ATOM 799 O O . PRO A 1 98 ? -11.627 1.019 -10.551 1.00 88.25 98 PRO A O 1
ATOM 802 N N . VAL A 1 99 ? -10.235 0.712 -12.283 1.00 89.00 99 VAL A N 1
ATOM 803 C CA . VAL A 1 99 ? -9.122 1.525 -11.776 1.00 89.00 99 VAL A CA 1
ATOM 804 C C . VAL A 1 99 ? -8.539 2.329 -12.924 1.00 89.00 99 VAL A C 1
ATOM 806 O O . VAL A 1 99 ? -8.579 1.893 -14.078 1.00 89.00 99 VAL A O 1
ATOM 809 N N . THR A 1 100 ? -8.003 3.508 -12.622 1.00 87.12 100 THR A N 1
ATOM 810 C CA . THR A 1 100 ? -7.443 4.367 -13.667 1.00 87.12 100 THR A CA 1
ATOM 811 C C . THR A 1 100 ? -6.066 3.852 -14.056 1.00 87.12 100 THR A C 1
ATOM 813 O O . THR A 1 100 ? -5.098 4.018 -13.304 1.00 87.12 100 THR A O 1
ATOM 816 N N . LEU A 1 101 ? -5.976 3.251 -15.244 1.00 82.56 101 LEU A N 1
ATOM 817 C CA . LEU A 1 101 ? -4.710 2.774 -15.792 1.00 82.56 101 LEU A CA 1
ATOM 818 C C . LEU A 1 101 ? -3.723 3.951 -15.904 1.00 82.56 101 LEU A C 1
ATOM 820 O O . LEU A 1 101 ? -4.061 4.969 -16.516 1.00 82.56 101 LEU A O 1
ATOM 824 N N . PRO A 1 102 ? -2.529 3.864 -15.292 1.00 83.88 102 PRO A N 1
ATOM 825 C CA . PRO A 1 102 ? -1.496 4.872 -15.491 1.00 83.88 102 PRO A CA 1
ATOM 826 C C . PRO A 1 102 ? -0.985 4.867 -16.934 1.00 83.88 102 PRO A C 1
ATOM 828 O O . PRO A 1 102 ? -1.263 3.959 -17.720 1.00 83.88 102 PRO A O 1
ATOM 831 N N . ALA A 1 103 ? -0.175 5.874 -17.263 1.00 81.38 103 ALA A N 1
ATOM 832 C CA . ALA A 1 103 ? 0.638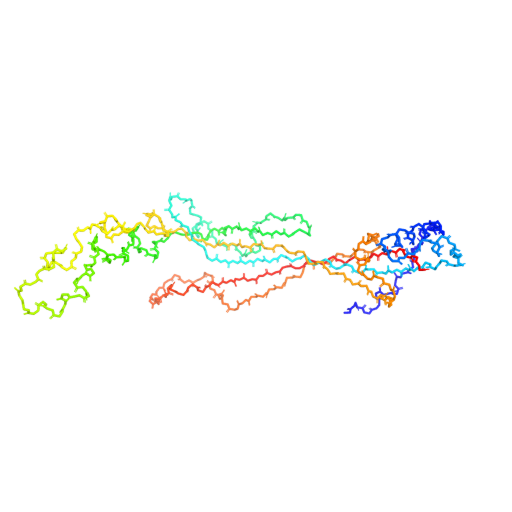 5.826 -18.469 1.00 81.38 103 ALA A CA 1
ATOM 833 C C . ALA A 1 103 ? 1.469 4.529 -18.489 1.00 81.38 103 ALA A C 1
ATOM 835 O O . ALA A 1 103 ? 1.979 4.089 -17.451 1.00 81.38 103 ALA A O 1
ATOM 836 N N . ARG A 1 104 ? 1.587 3.907 -19.672 1.00 73.56 104 ARG A N 1
ATOM 837 C CA . ARG A 1 104 ? 2.358 2.666 -19.843 1.00 73.56 104 ARG A CA 1
ATOM 838 C C . ARG A 1 104 ? 3.780 2.846 -19.300 1.00 73.56 104 ARG A C 1
ATOM 840 O O . ARG A 1 104 ? 4.350 3.929 -19.422 1.00 73.56 104 ARG A O 1
ATOM 847 N N . TYR A 1 105 ? 4.323 1.788 -18.692 1.00 71.88 105 TYR A N 1
ATOM 848 C CA . TYR A 1 105 ? 5.689 1.754 -18.143 1.00 71.88 105 TYR A CA 1
ATOM 849 C C . TYR A 1 105 ? 5.958 2.738 -16.993 1.00 71.88 105 TYR A C 1
ATOM 851 O O . TYR A 1 105 ? 7.105 3.089 -16.725 1.00 71.88 105 TYR A O 1
ATOM 859 N N . THR A 1 106 ? 4.905 3.169 -16.293 1.00 81.06 106 THR A N 1
ATOM 860 C CA . THR A 1 106 ? 5.016 4.034 -15.113 1.00 81.06 106 THR A CA 1
ATOM 861 C C . THR A 1 106 ? 4.646 3.276 -13.845 1.00 81.06 106 THR A C 1
ATOM 863 O O . THR A 1 106 ? 3.582 2.652 -13.772 1.00 81.06 106 THR A O 1
ATOM 866 N N . ASP A 1 107 ? 5.503 3.388 -12.833 1.00 87.94 107 ASP A N 1
ATOM 867 C CA . ASP A 1 107 ? 5.238 2.863 -11.499 1.00 87.94 107 ASP A CA 1
ATOM 868 C C . ASP A 1 107 ? 4.133 3.672 -10.823 1.00 87.94 107 ASP A C 1
ATOM 870 O O . ASP A 1 107 ? 4.188 4.902 -10.739 1.00 87.94 107 ASP A O 1
ATOM 874 N N . LYS A 1 108 ? 3.114 2.980 -10.314 1.00 91.25 108 LYS A N 1
ATOM 875 C CA . LYS A 1 108 ? 2.007 3.617 -9.596 1.00 91.25 108 LYS A CA 1
ATOM 876 C C . LYS A 1 108 ? 1.424 2.660 -8.569 1.00 91.25 108 LYS A C 1
ATOM 878 O O . LYS A 1 108 ? 1.345 1.457 -8.792 1.00 91.25 108 LYS A O 1
ATOM 883 N N . VAL A 1 109 ? 0.959 3.213 -7.453 1.00 93.06 109 VAL A N 1
ATOM 884 C CA . VAL A 1 109 ? 0.139 2.491 -6.477 1.00 93.06 109 VAL A CA 1
ATOM 885 C C . VAL A 1 109 ? -1.174 3.238 -6.310 1.00 93.06 109 VAL A C 1
ATOM 887 O O . VAL A 1 109 ? -1.179 4.430 -6.011 1.00 93.06 109 VAL A O 1
ATOM 890 N N . GLU A 1 110 ? -2.288 2.537 -6.481 1.00 93.62 110 GLU A N 1
ATOM 891 C CA . GLU A 1 110 ? -3.633 3.075 -6.300 1.00 93.62 110 GLU A CA 1
ATOM 892 C C . GLU A 1 110 ? -4.411 2.221 -5.301 1.00 93.62 110 GLU A C 1
ATOM 894 O O . GLU A 1 110 ? -4.318 0.994 -5.293 1.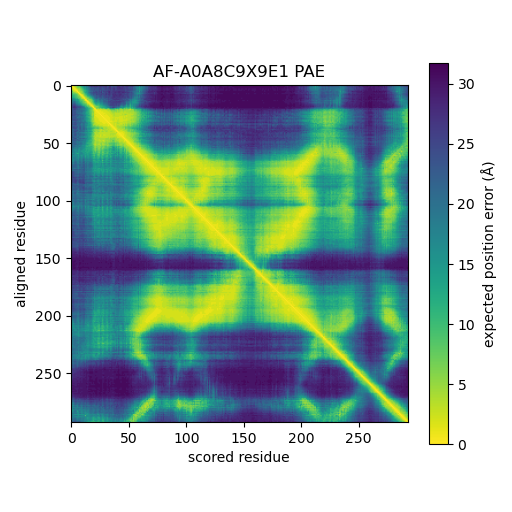00 93.62 110 GLU A O 1
ATOM 899 N N . LYS A 1 111 ? -5.165 2.882 -4.421 1.00 94.44 111 LYS A N 1
ATOM 900 C CA . LYS A 1 111 ? -5.998 2.238 -3.405 1.00 94.44 111 LYS A CA 1
ATOM 901 C C . LYS A 1 111 ? -7.445 2.609 -3.666 1.00 94.44 111 LYS A C 1
ATOM 903 O O . LYS A 1 111 ? -7.784 3.788 -3.629 1.00 94.44 111 LYS A O 1
ATOM 908 N N . VAL A 1 112 ? -8.286 1.608 -3.881 1.00 94.31 112 VAL A N 1
ATOM 909 C CA . VAL A 1 112 ? -9.717 1.788 -4.129 1.00 94.31 112 VAL A CA 1
ATOM 910 C C . VAL A 1 112 ? -10.532 0.931 -3.168 1.00 94.31 112 VAL A C 1
ATOM 912 O O . VAL A 1 112 ? -10.121 -0.161 -2.772 1.00 94.31 112 VAL A O 1
ATOM 915 N N . ARG A 1 113 ? -11.690 1.440 -2.747 1.00 93.69 113 ARG A N 1
ATOM 916 C CA . ARG A 1 113 ? -12.649 0.677 -1.942 1.00 93.69 113 ARG A CA 1
ATOM 917 C C . ARG A 1 113 ? -13.425 -0.260 -2.869 1.00 93.69 113 ARG A C 1
ATOM 919 O O . ARG A 1 113 ? -13.886 0.170 -3.921 1.00 93.69 113 ARG A O 1
ATOM 926 N N . VAL A 1 114 ? -13.550 -1.530 -2.491 1.00 93.50 114 VAL A N 1
ATOM 927 C CA . VAL A 1 114 ? -14.298 -2.521 -3.275 1.00 93.50 114 VAL A CA 1
ATOM 928 C C . VAL A 1 114 ? -15.798 -2.218 -3.173 1.00 93.50 114 VAL A C 1
ATOM 930 O O . VAL A 1 114 ? -16.299 -2.114 -2.045 1.00 93.50 114 VAL A O 1
ATOM 933 N N . PRO A 1 115 ? -16.522 -2.115 -4.302 1.00 93.69 115 PRO A N 1
ATOM 934 C CA . PRO A 1 115 ? -17.966 -1.902 -4.297 1.00 93.69 115 PRO A CA 1
ATOM 935 C C . PRO A 1 115 ? -18.728 -2.969 -3.504 1.00 93.69 115 PRO A C 1
ATOM 937 O O . PRO A 1 115 ? -18.338 -4.142 -3.461 1.00 93.69 115 PRO A O 1
ATOM 940 N N . HIS A 1 116 ? -19.813 -2.545 -2.863 1.00 92.12 116 HIS A N 1
ATOM 941 C CA . HIS A 1 116 ? -20.749 -3.380 -2.103 1.00 92.12 116 HIS A CA 1
ATOM 942 C C . HIS A 1 116 ? -20.117 -4.188 -0.954 1.00 92.12 116 HIS A C 1
ATOM 944 O O . HIS A 1 116 ? -20.701 -5.147 -0.455 1.00 92.12 116 HIS A O 1
ATOM 950 N N . SER A 1 117 ? -18.909 -3.822 -0.516 1.00 93.00 117 SER A N 1
ATOM 951 C CA . SER A 1 117 ? -18.173 -4.538 0.538 1.00 93.00 117 SER A CA 1
ATOM 952 C C . SER A 1 117 ? -18.285 -3.889 1.920 1.00 93.00 117 SER A C 1
ATOM 954 O O . SER A 1 117 ? -17.770 -4.429 2.904 1.00 93.00 117 SER A O 1
ATOM 956 N N . SER A 1 118 ? -18.916 -2.717 2.007 1.00 93.75 118 SER A N 1
ATOM 957 C CA . SER A 1 118 ? -18.894 -1.889 3.209 1.00 93.75 118 SER A CA 1
ATOM 958 C C . SER A 1 118 ? -19.978 -2.302 4.200 1.00 93.75 118 SER A C 1
ATOM 960 O O . SER A 1 118 ? -21.124 -2.537 3.833 1.00 93.75 118 SER A O 1
ATOM 962 N N . PHE A 1 119 ? -19.660 -2.327 5.488 1.00 94.19 119 PHE A N 1
ATOM 963 C CA . PHE A 1 119 ? -20.654 -2.523 6.540 1.00 94.19 119 PHE A CA 1
ATOM 964 C C . PHE A 1 119 ? -20.230 -1.845 7.839 1.00 94.19 119 PHE A C 1
ATOM 966 O O . PHE A 1 119 ? -19.044 -1.665 8.115 1.00 94.19 119 PHE A O 1
ATOM 973 N N . VAL A 1 120 ? -21.204 -1.510 8.680 1.00 95.44 120 VAL A N 1
ATOM 974 C CA . VAL A 1 120 ? -20.953 -0.902 9.990 1.00 95.44 120 VAL A CA 1
ATOM 975 C C . VAL A 1 120 ? -21.037 -1.969 11.072 1.00 95.44 120 VAL A C 1
ATOM 977 O O . VAL A 1 120 ? -21.981 -2.757 11.110 1.00 95.44 120 VAL A O 1
ATOM 980 N N . LYS A 1 121 ? -20.050 -1.993 11.968 1.00 94.75 121 LYS A N 1
ATOM 981 C CA . LYS A 1 121 ? -20.069 -2.825 13.176 1.00 94.75 121 LYS A CA 1
ATOM 982 C C . LYS A 1 121 ? -19.699 -1.996 14.405 1.00 94.75 121 LYS A C 1
ATOM 984 O O . LYS A 1 121 ? -18.984 -0.998 14.277 1.00 94.75 121 LYS A O 1
ATOM 989 N N . PRO A 1 122 ? -20.142 -2.404 15.608 1.00 96.25 122 PRO A N 1
ATOM 990 C CA . PRO A 1 122 ? -19.668 -1.804 16.846 1.00 96.25 122 PRO A CA 1
ATOM 991 C C . PRO A 1 122 ? -18.140 -1.839 16.917 1.00 96.25 122 PRO A C 1
ATOM 993 O O . PRO A 1 122 ? -17.503 -2.815 16.517 1.00 96.25 122 PRO A O 1
ATOM 996 N N . CYS A 1 123 ? -17.541 -0.773 17.442 1.00 95.50 123 CYS A N 1
ATOM 997 C CA . CYS A 1 123 ? -16.093 -0.684 17.560 1.00 95.50 123 CYS A CA 1
ATOM 998 C C . CYS A 1 123 ? -15.553 -1.823 18.432 1.00 95.50 123 CYS A C 1
ATOM 1000 O O . CYS A 1 123 ? -15.837 -1.880 19.627 1.00 95.50 123 CYS A O 1
ATOM 1002 N N . HIS A 1 124 ? -14.707 -2.677 17.855 1.00 93.69 124 HIS A N 1
ATOM 1003 C CA . HIS A 1 124 ? -14.130 -3.844 18.529 1.00 93.69 124 HIS A CA 1
ATOM 1004 C C . HIS A 1 124 ? -13.183 -3.484 19.690 1.00 93.69 124 HIS A C 1
ATOM 1006 O O . HIS A 1 124 ? -12.860 -4.327 20.519 1.00 93.69 124 HIS A O 1
ATOM 1012 N N . LYS A 1 125 ? -12.717 -2.229 19.778 1.00 92.69 125 LYS A N 1
ATOM 1013 C CA . LYS A 1 125 ? -11.824 -1.774 20.859 1.00 92.69 125 LYS A CA 1
ATOM 1014 C C . LYS A 1 125 ? -12.563 -1.292 22.103 1.00 92.69 125 LYS A C 1
ATOM 1016 O O . LYS A 1 125 ? -12.040 -1.431 23.207 1.00 92.69 125 LYS A O 1
ATOM 1021 N N . CYS A 1 126 ? -13.722 -0.661 21.936 1.00 94.19 126 CYS A N 1
ATOM 1022 C CA . CYS A 1 126 ? -14.534 -0.142 23.043 1.00 94.19 126 CYS A CA 1
ATOM 1023 C C . CYS A 1 126 ? -15.882 -0.858 23.187 1.00 94.19 126 CYS A C 1
ATOM 1025 O O . CYS A 1 126 ? -16.687 -0.442 24.015 1.00 94.19 126 CYS A O 1
ATOM 1027 N N . ASN A 1 127 ? -16.125 -1.900 22.387 1.00 93.94 127 ASN A N 1
ATOM 1028 C CA . ASN A 1 127 ? -17.371 -2.662 22.316 1.00 93.94 127 ASN A CA 1
ATOM 1029 C C . ASN A 1 127 ? -18.607 -1.759 22.193 1.00 93.94 127 ASN A C 1
ATOM 1031 O O . ASN A 1 127 ? -19.584 -1.933 22.911 1.00 93.94 127 ASN A O 1
ATOM 1035 N N . GLY A 1 128 ? -18.536 -0.734 21.339 1.00 94.12 128 GLY A N 1
ATOM 1036 C CA . GLY A 1 128 ? -19.644 0.210 21.155 1.00 94.12 128 GLY A CA 1
ATOM 1037 C C . GLY A 1 128 ? -19.780 1.301 22.225 1.00 94.12 128 GLY A C 1
ATOM 1038 O O . GLY A 1 128 ? -20.655 2.142 22.118 1.00 94.12 128 GLY A O 1
ATOM 1039 N N . CYS A 1 129 ? -18.915 1.362 23.241 1.00 93.56 129 CYS A N 1
ATOM 1040 C CA . CYS A 1 129 ? -19.063 2.339 24.332 1.00 93.56 129 CYS A CA 1
ATOM 1041 C C . CYS A 1 129 ? -18.449 3.724 24.014 1.00 93.56 129 CYS A C 1
ATOM 1043 O O . CYS A 1 129 ? -18.619 4.694 24.750 1.00 93.56 129 CYS A O 1
ATOM 1045 N N . GLY A 1 130 ? -17.654 3.838 22.943 1.00 94.25 130 GLY A N 1
ATOM 1046 C CA . GLY A 1 130 ? -17.009 5.094 22.521 1.00 94.25 130 GLY A CA 1
ATOM 1047 C C . GLY A 1 130 ? -15.847 5.556 23.414 1.00 94.25 130 GLY A C 1
ATOM 1048 O O . GLY A 1 130 ? -15.090 6.455 23.043 1.00 94.25 130 GLY A O 1
ATOM 1049 N N . ARG A 1 131 ? -15.639 4.907 24.564 1.00 95.19 131 ARG A N 1
ATOM 1050 C CA . ARG A 1 131 ? -14.589 5.211 25.543 1.00 95.19 131 ARG A CA 1
ATOM 1051 C C . ARG A 1 131 ? -13.830 3.946 25.936 1.00 95.19 131 ARG A C 1
ATOM 1053 O O . ARG A 1 131 ? -14.380 2.850 25.931 1.00 95.19 131 ARG A O 1
ATOM 1060 N N . THR A 1 132 ? -12.559 4.091 26.287 1.00 94.50 132 THR A N 1
ATOM 1061 C CA . THR A 1 132 ? -11.706 3.016 26.803 1.00 94.50 132 THR A CA 1
ATOM 1062 C C . THR A 1 132 ? -11.276 3.332 28.232 1.00 94.50 132 THR A C 1
ATOM 1064 O O . THR A 1 132 ? -11.082 4.488 28.614 1.00 94.50 132 THR A O 1
ATOM 1067 N N . ARG A 1 133 ? -11.146 2.296 29.068 1.00 93.94 133 ARG A N 1
ATOM 1068 C CA . ARG A 1 133 ? -10.699 2.444 30.459 1.00 93.94 133 ARG A CA 1
ATOM 1069 C C . ARG A 1 133 ? -9.308 3.074 30.489 1.00 93.94 133 ARG A C 1
ATOM 1071 O O . ARG A 1 133 ? -8.395 2.597 29.819 1.00 93.94 133 ARG A O 1
ATOM 1078 N N . CYS A 1 134 ? -9.121 4.116 31.297 1.00 94.06 134 CYS A N 1
ATOM 1079 C CA . CYS A 1 134 ? -7.802 4.714 31.458 1.00 94.06 134 CYS A CA 1
ATOM 1080 C C . CYS A 1 134 ? -6.860 3.693 32.110 1.00 94.06 134 CYS A C 1
ATOM 1082 O O . CYS A 1 134 ? -7.100 3.273 33.244 1.00 94.06 134 CYS A O 1
ATOM 1084 N N . GLY A 1 135 ? -5.787 3.316 31.410 1.00 90.44 135 GLY A N 1
ATOM 1085 C CA . GLY A 1 135 ? -4.783 2.379 31.921 1.00 90.44 135 GLY A CA 1
ATOM 1086 C C . GLY A 1 135 ? -4.055 2.902 33.161 1.00 90.44 135 GLY A C 1
ATOM 1087 O O . GLY A 1 135 ? -3.776 2.133 34.069 1.00 90.44 135 GLY A O 1
ATOM 1088 N N . ASN A 1 136 ? -3.848 4.220 33.255 1.00 88.88 136 ASN A N 1
ATOM 1089 C CA . ASN A 1 136 ? -3.067 4.828 34.335 1.00 88.88 136 ASN A CA 1
ATOM 1090 C C . ASN A 1 136 ? -3.776 4.791 35.706 1.00 88.88 136 ASN A C 1
ATOM 1092 O O . ASN A 1 136 ? -3.154 4.568 36.738 1.00 88.88 136 ASN A O 1
ATOM 1096 N N . CYS A 1 137 ? -5.098 4.994 35.743 1.00 91.25 137 CYS A N 1
ATOM 1097 C CA . CYS A 1 137 ? -5.887 4.906 36.984 1.00 91.25 137 CYS A CA 1
ATOM 1098 C C . CYS A 1 137 ? -6.730 3.624 37.081 1.00 91.25 137 CYS A C 1
ATOM 1100 O O . CYS A 1 137 ? -7.387 3.378 38.099 1.00 91.25 137 CYS A O 1
ATOM 1102 N N . HIS A 1 138 ? -6.730 2.801 36.030 1.00 89.50 138 HIS A N 1
ATOM 1103 C CA . HIS A 1 138 ? -7.607 1.648 35.863 1.00 89.50 138 HIS A CA 1
ATOM 1104 C C . HIS A 1 138 ? -9.080 1.999 36.116 1.00 89.50 138 HIS A C 1
ATOM 1106 O O . HIS A 1 138 ? -9.752 1.336 36.906 1.00 89.50 138 HIS A O 1
ATOM 1112 N N . GLY A 1 139 ? -9.619 3.032 35.469 1.00 89.12 139 GLY A N 1
ATOM 1113 C CA . GLY A 1 139 ? -11.048 3.369 35.589 1.00 89.12 139 GLY A CA 1
ATOM 1114 C C . GLY A 1 139 ? -11.441 4.177 36.826 1.00 89.12 139 GLY A C 1
ATOM 1115 O O . GLY A 1 139 ? -12.578 4.608 36.921 1.00 89.12 139 GLY A O 1
ATOM 1116 N N . ARG A 1 140 ? -10.525 4.400 37.777 1.00 89.00 140 ARG A N 1
ATOM 1117 C CA . ARG A 1 140 ? -10.862 5.006 39.079 1.00 89.00 140 ARG A CA 1
ATOM 1118 C C . ARG A 1 140 ? -10.781 6.527 39.130 1.00 89.00 140 ARG A C 1
ATOM 1120 O O . ARG A 1 140 ? -11.061 7.105 40.168 1.00 89.00 140 ARG A O 1
ATOM 1127 N N . GLY A 1 141 ? -10.293 7.177 38.077 1.00 88.50 141 GLY A N 1
ATOM 1128 C CA . GLY A 1 141 ? -10.099 8.632 38.060 1.00 88.50 141 GLY A CA 1
ATOM 1129 C C . GLY A 1 141 ? -8.936 9.140 38.925 1.00 88.50 141 GLY A C 1
ATOM 1130 O O . GLY A 1 141 ? -8.488 10.260 38.718 1.00 88.50 141 GLY A O 1
ATOM 1131 N N . GLN A 1 142 ? -8.365 8.317 39.810 1.00 87.81 142 GLN A N 1
ATOM 1132 C CA . GLN A 1 142 ? -7.213 8.640 40.663 1.00 87.81 142 GLN A CA 1
ATOM 1133 C C . GLN A 1 142 ? -6.152 7.533 40.605 1.00 87.81 142 GLN A C 1
ATOM 1135 O O . GLN A 1 142 ? -6.473 6.343 40.481 1.00 87.81 142 GLN A O 1
ATOM 1140 N N . VAL A 1 143 ? -4.874 7.909 40.689 1.00 85.69 143 VAL A N 1
ATOM 1141 C CA . VAL A 1 143 ? -3.759 6.948 40.682 1.00 85.69 143 VAL A CA 1
ATOM 1142 C C . VAL A 1 143 ? -3.516 6.388 42.088 1.00 85.69 143 VAL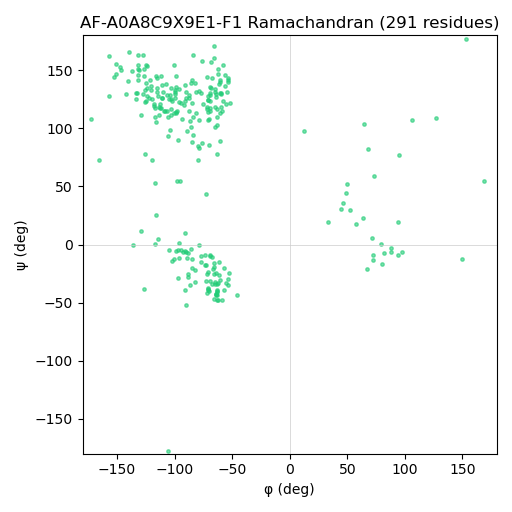 A C 1
ATOM 1144 O O . VAL A 1 143 ? -4.037 6.890 43.087 1.00 85.69 143 VAL A O 1
ATOM 1147 N N . ARG A 1 144 ? -2.796 5.265 42.192 1.00 80.44 144 ARG A N 1
ATOM 1148 C CA . ARG A 1 144 ? -2.412 4.731 43.510 1.00 80.44 144 ARG A CA 1
ATOM 1149 C C . ARG A 1 144 ? -1.413 5.676 44.169 1.00 80.44 144 ARG A C 1
ATOM 1151 O O . ARG A 1 144 ? -0.558 6.238 43.492 1.00 80.44 144 ARG A O 1
ATOM 1158 N N . CYS A 1 145 ? -1.510 5.822 45.488 1.00 76.88 145 CYS A N 1
ATOM 1159 C CA . CYS A 1 145 ? -0.500 6.565 46.225 1.00 76.88 145 CYS A CA 1
ATOM 1160 C C . CYS A 1 145 ? 0.811 5.764 46.227 1.00 76.88 145 CYS A C 1
ATOM 1162 O O . CYS A 1 145 ? 0.874 4.674 46.796 1.00 76.88 145 CYS A O 1
ATOM 1164 N N . VAL A 1 146 ? 1.850 6.307 45.590 1.00 70.31 146 VAL A N 1
ATOM 1165 C CA . VAL A 1 146 ? 3.168 5.659 45.469 1.00 70.31 146 VAL A CA 1
ATOM 1166 C C . VAL A 1 146 ? 3.821 5.461 46.843 1.00 70.31 146 VAL A C 1
ATOM 1168 O O . VAL A 1 146 ? 4.436 4.429 47.097 1.00 70.31 146 VAL A O 1
ATOM 1171 N N . LEU A 1 147 ? 3.599 6.392 47.778 1.00 68.44 147 LEU A N 1
ATOM 1172 C CA . LEU A 1 147 ? 4.129 6.310 49.144 1.00 68.44 147 LEU A CA 1
ATOM 1173 C C . LEU A 1 147 ? 3.549 5.123 49.934 1.00 68.44 147 LEU A C 1
ATOM 1175 O O . LEU A 1 147 ? 4.256 4.496 50.721 1.00 68.44 147 LEU A O 1
ATOM 1179 N N . VAL A 1 148 ? 2.281 4.765 49.694 1.00 63.91 148 VAL A N 1
ATOM 1180 C CA . VAL A 1 148 ? 1.648 3.595 50.330 1.00 63.91 148 VAL A CA 1
ATOM 1181 C C . VAL A 1 148 ? 2.172 2.281 49.752 1.00 63.91 148 VAL A C 1
ATOM 1183 O O . VAL A 1 148 ? 2.275 1.299 50.484 1.00 63.91 148 VAL A O 1
ATOM 1186 N N . LEU A 1 149 ? 2.546 2.260 48.469 1.00 61.84 149 LEU A N 1
ATOM 1187 C CA . LEU A 1 149 ? 3.124 1.077 47.828 1.00 61.84 149 LEU A CA 1
ATOM 1188 C C . LEU A 1 149 ? 4.546 0.785 48.330 1.00 61.84 149 LEU A C 1
ATOM 1190 O O . LEU A 1 149 ? 4.862 -0.379 48.566 1.00 61.84 149 LEU A O 1
ATOM 1194 N N . ASN A 1 150 ? 5.359 1.823 48.554 1.00 58.81 150 ASN A N 1
ATOM 1195 C CA . ASN A 1 150 ? 6.791 1.660 48.824 1.00 58.81 150 ASN A CA 1
ATOM 1196 C C . ASN A 1 150 ? 7.180 1.675 50.315 1.00 58.81 150 ASN A C 1
ATOM 1198 O O . ASN A 1 150 ? 8.179 1.057 50.663 1.00 58.81 150 ASN A O 1
ATOM 1202 N N . TYR A 1 151 ? 6.436 2.361 51.195 1.00 55.31 151 TYR A N 1
ATOM 1203 C CA . TYR A 1 151 ? 6.904 2.618 52.573 1.00 55.31 151 TYR A CA 1
ATOM 1204 C C . TYR A 1 151 ? 5.920 2.184 53.672 1.00 55.31 151 TYR A C 1
ATOM 1206 O O . TYR A 1 151 ? 6.322 1.645 54.700 1.00 55.31 151 TYR A O 1
ATOM 1214 N N . TYR A 1 152 ? 4.611 2.365 53.465 1.00 54.50 152 TYR A N 1
ATOM 1215 C CA . TYR A 1 152 ? 3.616 2.181 54.535 1.00 54.50 152 TYR A CA 1
ATOM 1216 C C . TYR A 1 152 ? 2.933 0.803 54.555 1.00 54.50 152 TYR A C 1
ATOM 1218 O O . TYR A 1 152 ? 2.286 0.464 55.542 1.00 54.50 152 TYR A O 1
ATOM 1226 N N . SER A 1 153 ? 3.087 -0.026 53.518 1.00 54.16 153 SER A N 1
ATOM 1227 C CA . SER A 1 153 ? 2.434 -1.344 53.423 1.00 54.16 153 SER A CA 1
ATOM 1228 C C . SER A 1 153 ? 2.912 -2.359 54.475 1.00 54.16 153 SER A C 1
ATOM 1230 O O . SER A 1 153 ? 2.136 -3.226 54.869 1.00 54.16 153 SER A O 1
ATOM 1232 N N . ARG A 1 154 ? 4.141 -2.225 55.003 1.00 50.75 154 ARG A N 1
ATOM 1233 C CA . ARG A 1 154 ? 4.644 -3.047 56.126 1.00 50.75 154 ARG A CA 1
ATOM 1234 C C . ARG A 1 154 ? 4.325 -2.464 57.511 1.00 50.75 154 ARG A C 1
ATOM 1236 O O . ARG A 1 154 ? 4.150 -3.227 58.454 1.00 50.75 154 ARG A O 1
ATOM 1243 N N . ALA A 1 155 ? 4.193 -1.141 57.630 1.00 51.28 155 ALA A N 1
ATOM 1244 C CA . ALA A 1 155 ? 3.897 -0.444 58.891 1.00 51.28 155 ALA A CA 1
ATOM 1245 C C . ALA A 1 155 ? 2.387 -0.285 59.181 1.00 51.28 155 ALA A C 1
ATOM 1247 O O . ALA A 1 155 ? 1.994 0.049 60.294 1.00 51.28 155 ALA A O 1
ATOM 1248 N N . ALA A 1 156 ? 1.510 -0.557 58.207 1.00 51.34 156 ALA A N 1
ATOM 1249 C CA . ALA A 1 156 ? 0.058 -0.405 58.351 1.00 51.34 156 ALA A CA 1
ATOM 1250 C C . ALA A 1 156 ? -0.602 -1.387 59.344 1.00 51.34 156 ALA A C 1
ATOM 1252 O O . ALA A 1 156 ? -1.760 -1.187 59.704 1.00 51.34 156 ALA A O 1
ATOM 1253 N N . LYS A 1 157 ? 0.112 -2.417 59.828 1.00 50.66 157 LYS A N 1
ATOM 1254 C CA . LYS A 1 157 ? -0.373 -3.278 60.924 1.00 50.66 157 LYS A CA 1
ATOM 1255 C C . LYS A 1 157 ? -0.343 -2.590 62.296 1.00 50.66 157 LYS A C 1
ATOM 1257 O O . LYS A 1 157 ? -1.040 -3.040 63.197 1.00 50.66 157 LYS A O 1
ATOM 1262 N N . THR A 1 158 ? 0.401 -1.495 62.462 1.00 52.03 158 THR A N 1
ATOM 1263 C CA . THR A 1 158 ? 0.561 -0.796 63.749 1.00 52.03 158 THR A CA 1
ATOM 1264 C C . THR A 1 158 ? 0.006 0.631 63.701 1.00 52.03 158 THR A C 1
ATOM 1266 O O . THR A 1 158 ? 0.690 1.591 64.013 1.00 52.03 158 THR A O 1
ATOM 1269 N N . ASN A 1 159 ? -1.252 0.771 63.269 1.00 54.41 159 ASN A N 1
ATOM 1270 C CA . ASN A 1 159 ? -2.261 1.799 63.606 1.00 54.41 159 ASN A CA 1
ATOM 1271 C C . ASN A 1 159 ? -1.873 3.281 63.914 1.00 54.41 159 ASN A C 1
ATOM 1273 O O . ASN A 1 159 ? -2.677 3.989 64.516 1.00 54.41 159 ASN A O 1
ATOM 1277 N N . ARG A 1 160 ? -0.694 3.807 63.540 1.00 54.72 160 ARG A N 1
ATOM 1278 C CA . ARG A 1 160 ? -0.265 5.180 63.918 1.00 54.72 160 ARG A CA 1
ATOM 1279 C C . ARG A 1 160 ? 0.375 6.026 62.817 1.00 54.72 160 ARG A C 1
ATOM 1281 O O . ARG A 1 160 ? 0.681 7.187 63.053 1.00 54.72 160 ARG A O 1
ATOM 1288 N N . LEU A 1 161 ? 0.519 5.511 61.600 1.00 61.50 161 LEU A N 1
ATOM 1289 C CA . LEU A 1 161 ? 1.193 6.216 60.506 1.00 61.50 161 LEU A CA 1
ATOM 1290 C C . LEU A 1 161 ? 0.270 6.295 59.280 1.00 61.50 161 LEU A C 1
ATOM 1292 O O . LEU A 1 161 ? 0.383 5.525 58.328 1.00 61.50 161 LEU A O 1
ATOM 1296 N N . ARG A 1 162 ? -0.705 7.218 59.319 1.00 64.44 162 ARG A N 1
ATOM 1297 C CA . ARG A 1 162 ? -1.530 7.540 58.143 1.00 64.44 162 ARG A CA 1
ATOM 1298 C C . ARG A 1 162 ? -0.658 8.289 57.142 1.00 64.44 162 ARG A C 1
ATOM 1300 O O . ARG A 1 162 ? -0.097 9.327 57.473 1.00 64.44 162 ARG A O 1
ATOM 1307 N N . CYS A 1 163 ? -0.569 7.786 55.912 1.00 66.75 163 CYS A N 1
ATOM 1308 C CA . CYS A 1 163 ? 0.132 8.489 54.840 1.00 66.75 163 CYS A CA 1
ATOM 1309 C C . CYS A 1 163 ? -0.457 9.899 54.682 1.00 66.75 163 CYS A C 1
ATOM 1311 O O . CYS A 1 163 ? -1.647 10.032 54.415 1.00 66.75 163 CYS A O 1
ATOM 1313 N N . THR A 1 164 ? 0.358 10.941 54.832 1.00 72.81 164 THR A N 1
ATOM 1314 C CA . THR A 1 164 ? -0.067 12.352 54.765 1.00 72.81 164 THR A CA 1
ATOM 1315 C C . THR A 1 164 ? -0.598 12.752 53.390 1.00 72.81 164 THR A C 1
ATOM 1317 O O . THR A 1 164 ? -1.425 13.648 53.286 1.00 72.81 164 THR A O 1
ATOM 1320 N N . PHE A 1 165 ? -0.180 12.046 52.336 1.00 69.44 165 PHE A N 1
ATOM 1321 C CA . PHE A 1 165 ? -0.591 12.321 50.959 1.00 69.44 165 PHE A CA 1
ATOM 1322 C C . PHE A 1 165 ? -1.958 11.720 50.595 1.00 69.44 165 PHE A C 1
ATOM 1324 O O . PHE A 1 165 ? -2.694 12.281 49.788 1.00 69.44 165 PHE A O 1
ATOM 1331 N N . CYS A 1 166 ? -2.321 10.573 51.181 1.00 72.69 166 CYS A N 1
ATOM 1332 C CA . CYS A 1 166 ? -3.607 9.916 50.919 1.00 72.69 166 CYS A CA 1
ATOM 1333 C C . CYS A 1 166 ? -4.523 9.820 52.145 1.00 72.69 166 CYS A C 1
ATOM 1335 O O . CYS A 1 166 ? -5.572 9.195 52.052 1.00 72.69 166 CYS A O 1
ATOM 1337 N N . HIS A 1 167 ? -4.104 10.330 53.305 1.00 71.88 167 HIS A N 1
ATOM 1338 C CA . HIS A 1 167 ? -4.746 10.190 54.623 1.00 71.88 167 HIS A CA 1
ATOM 1339 C C . HIS A 1 167 ? -5.223 8.766 54.969 1.00 71.88 167 HIS A C 1
ATOM 1341 O O . HIS A 1 167 ? -6.196 8.582 55.691 1.00 71.88 167 HIS A O 1
ATOM 1347 N N . GLY A 1 168 ? -4.531 7.740 54.463 1.00 65.56 168 GLY A N 1
ATOM 1348 C CA . GLY A 1 168 ? -4.917 6.333 54.643 1.00 65.56 168 GLY A CA 1
ATOM 1349 C C . GLY A 1 168 ? -5.883 5.756 53.594 1.00 65.56 168 GLY A C 1
ATOM 1350 O O . GLY A 1 168 ? -6.107 4.553 53.602 1.00 65.56 168 GLY A O 1
ATOM 1351 N N . HIS A 1 169 ? -6.377 6.540 52.628 1.00 72.25 169 HIS A N 1
ATOM 1352 C CA . HIS A 1 169 ? -7.250 6.051 51.543 1.00 72.25 169 HIS A CA 1
ATOM 1353 C C . HIS A 1 169 ? -6.521 5.219 50.464 1.00 72.25 169 HIS A C 1
ATOM 1355 O O . HIS A 1 169 ? -7.152 4.651 49.573 1.00 72.25 169 HIS A O 1
ATOM 1361 N N . GLY A 1 170 ? -5.183 5.172 50.483 1.00 71.62 170 GLY A N 1
ATOM 1362 C CA . GLY A 1 170 ? -4.368 4.406 49.527 1.00 71.62 170 GLY A CA 1
ATOM 1363 C C . GLY A 1 170 ? -4.325 4.966 48.093 1.00 71.62 170 GLY A C 1
ATOM 1364 O O . GLY A 1 170 ? -3.748 4.344 47.195 1.00 71.62 170 GLY A O 1
ATOM 1365 N N . ARG A 1 171 ? -4.920 6.140 47.848 1.00 75.75 171 ARG A N 1
ATOM 1366 C CA . ARG A 1 171 ? -5.057 6.782 46.527 1.00 75.75 171 ARG A CA 1
ATOM 1367 C C . ARG A 1 171 ? -4.523 8.207 46.531 1.00 75.75 171 ARG A C 1
ATOM 1369 O O . ARG A 1 171 ? -4.533 8.857 47.569 1.00 75.75 171 ARG A O 1
ATOM 1376 N N . SER A 1 172 ? -4.046 8.685 45.383 1.00 78.00 172 SER A N 1
ATOM 1377 C CA . SER A 1 172 ? -3.711 10.103 45.234 1.00 78.00 172 SER A CA 1
ATOM 1378 C C . SER A 1 172 ? -4.963 10.954 45.442 1.00 78.00 172 SER A C 1
ATOM 1380 O O . SER A 1 172 ? -6.029 10.605 44.934 1.00 78.00 172 SER A O 1
ATOM 1382 N N . ARG A 1 173 ? -4.834 12.078 46.155 1.00 78.06 173 ARG A N 1
ATOM 1383 C CA . ARG A 1 173 ? -5.901 13.087 46.224 1.00 78.06 173 ARG A CA 1
ATOM 1384 C C . ARG A 1 173 ? -6.136 13.721 44.846 1.00 78.06 173 ARG A C 1
ATOM 1386 O O . ARG A 1 173 ? -7.273 14.016 44.486 1.00 78.06 173 ARG A O 1
ATOM 1393 N N . ASP A 1 174 ? -5.073 13.836 44.055 1.00 84.94 174 ASP A N 1
ATOM 1394 C CA . ASP A 1 174 ? -5.129 14.421 42.722 1.00 84.94 174 ASP A CA 1
ATOM 1395 C C . ASP A 1 174 ? -5.834 13.523 41.711 1.00 84.94 174 ASP A C 1
ATOM 1397 O O . ASP A 1 174 ? -5.698 12.288 41.703 1.00 84.94 174 ASP A O 1
ATOM 1401 N N . LYS A 1 175 ? -6.561 14.188 40.811 1.00 90.06 175 LYS A N 1
ATOM 1402 C CA . LYS A 1 175 ? -7.146 13.572 39.624 1.00 90.06 175 LYS A CA 1
ATOM 1403 C C . LYS A 1 175 ? -6.026 12.998 38.764 1.00 90.06 175 LYS A C 1
ATOM 1405 O O . LYS A 1 175 ? -4.968 13.595 38.592 1.00 90.06 175 LYS A O 1
ATOM 1410 N N . CYS A 1 176 ? -6.273 11.836 38.176 1.00 90.56 176 CYS A N 1
ATOM 1411 C CA . CYS A 1 176 ? -5.348 11.223 37.239 1.00 90.56 176 CYS A CA 1
ATOM 1412 C C . CYS A 1 176 ? -5.116 12.174 36.061 1.00 90.56 176 CYS A C 1
ATOM 1414 O O . CYS A 1 176 ? -6.038 12.398 35.279 1.00 90.56 176 CYS A O 1
ATOM 1416 N N . SER A 1 177 ? -3.886 12.666 35.905 1.00 90.94 177 SER A N 1
ATOM 1417 C CA . SER A 1 177 ? -3.477 13.584 34.830 1.00 90.94 177 SER A CA 1
ATOM 1418 C C . SER A 1 177 ? -3.820 13.061 33.435 1.00 90.94 177 SER A C 1
ATOM 1420 O O . SER A 1 177 ? -4.220 13.813 32.562 1.00 90.94 177 SER A O 1
ATOM 1422 N N . SER A 1 178 ? -3.743 11.743 33.248 1.00 90.75 178 SER A N 1
ATOM 1423 C CA . SER A 1 178 ? -3.962 11.090 31.956 1.00 90.75 178 SER A CA 1
ATOM 1424 C C . SER A 1 178 ? -5.424 11.084 31.486 1.00 90.75 178 SER A C 1
ATOM 1426 O O . SER A 1 178 ? -5.675 10.948 30.294 1.00 90.75 178 SER A O 1
ATOM 1428 N N . CYS A 1 179 ? -6.391 11.155 32.405 1.00 93.19 179 CYS A N 1
ATOM 1429 C CA . CYS A 1 179 ? -7.830 11.161 32.085 1.00 93.19 179 CYS A CA 1
ATOM 1430 C C . CYS A 1 179 ? -8.580 12.315 32.761 1.00 93.19 179 CYS A C 1
ATOM 1432 O O . CYS A 1 179 ? -9.803 12.292 32.836 1.00 93.19 179 CYS A O 1
ATOM 1434 N N . HIS A 1 180 ? -7.846 13.270 33.335 1.00 92.44 180 HIS A N 1
ATOM 1435 C CA . HIS A 1 180 ? -8.356 14.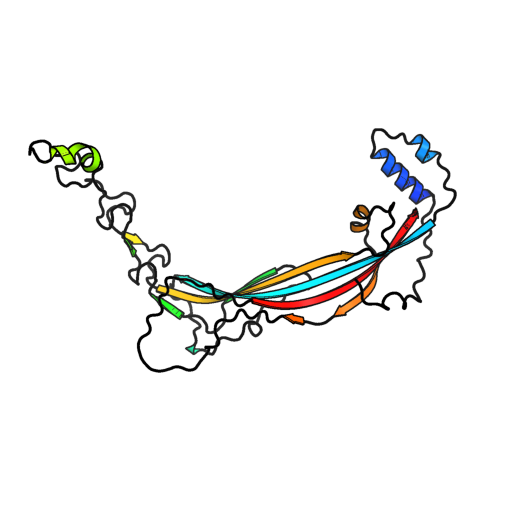411 34.099 1.00 92.44 180 HIS A CA 1
ATOM 1436 C C . HIS A 1 180 ? -9.442 14.054 35.131 1.00 92.44 180 HIS A C 1
ATOM 1438 O O . HIS A 1 180 ? -10.377 14.812 35.372 1.00 92.44 180 HIS A O 1
ATOM 1444 N N . GLY A 1 181 ? -9.325 12.879 35.757 1.00 90.06 181 GLY A N 1
ATOM 1445 C CA . GLY A 1 181 ? -10.283 12.401 36.760 1.00 90.06 181 GLY A CA 1
ATOM 1446 C C . GLY A 1 181 ? -11.482 11.620 36.220 1.00 90.06 181 GLY A C 1
ATOM 1447 O O . GLY A 1 181 ? -12.204 11.036 37.017 1.00 90.06 181 GLY A O 1
ATOM 1448 N N . GLN A 1 182 ? -11.671 11.526 34.901 1.00 92.19 182 GLN A N 1
ATOM 1449 C CA . GLN A 1 182 ? -12.832 10.851 34.306 1.00 92.19 182 GLN A CA 1
ATOM 1450 C C . GLN A 1 182 ? -12.795 9.324 34.454 1.00 92.19 182 GLN A C 1
ATOM 1452 O O . GLN A 1 182 ? -13.826 8.670 34.368 1.00 92.19 182 GLN A O 1
ATOM 1457 N N . GLY A 1 183 ? -11.611 8.727 34.618 1.00 91.81 183 GLY A N 1
ATOM 1458 C CA . GLY A 1 183 ? -11.441 7.268 34.670 1.00 91.81 183 GLY A CA 1
ATOM 1459 C C . GLY A 1 183 ? -11.421 6.586 33.297 1.00 91.81 183 GLY A C 1
ATOM 1460 O O . GLY A 1 183 ? -10.886 5.484 33.162 1.00 91.81 183 GLY A O 1
ATOM 1461 N N . TYR A 1 184 ? -11.886 7.266 32.254 1.00 94.50 184 TYR A N 1
ATOM 1462 C CA . TYR A 1 184 ? -11.942 6.769 30.882 1.00 94.50 184 TYR A CA 1
ATOM 1463 C C . TYR A 1 184 ? -11.275 7.762 29.932 1.00 94.50 184 TYR A C 1
ATOM 1465 O O . TYR A 1 184 ? -11.041 8.915 30.285 1.00 94.50 184 TYR A O 1
ATOM 1473 N N . LYS A 1 185 ? -10.939 7.297 28.735 1.00 94.56 185 LYS A N 1
ATOM 1474 C CA . LYS A 1 185 ? -10.465 8.118 27.622 1.00 94.56 185 LYS A CA 1
ATOM 1475 C C . LYS A 1 185 ? -11.362 7.880 26.421 1.00 94.56 185 LYS A C 1
ATOM 1477 O O . LYS A 1 185 ? -11.932 6.798 26.293 1.00 94.56 185 LYS A O 1
ATOM 1482 N N . THR A 1 186 ? -11.470 8.855 25.529 1.00 95.12 186 THR A N 1
ATOM 1483 C CA . THR A 1 186 ? -12.109 8.637 24.228 1.00 95.12 186 THR A CA 1
ATOM 1484 C C . THR A 1 186 ? -11.402 7.493 23.504 1.00 95.12 186 THR A C 1
ATOM 1486 O O . THR A 1 186 ? -10.174 7.386 23.541 1.00 95.12 186 THR A O 1
ATOM 1489 N N . CYS A 1 187 ? -12.174 6.592 22.897 1.00 95.06 187 CYS A N 1
ATOM 1490 C CA . CYS A 1 187 ? -11.607 5.466 22.169 1.00 95.06 187 CYS A CA 1
ATOM 1491 C C . CYS A 1 187 ? -10.730 5.974 21.019 1.00 95.06 187 CYS A C 1
ATOM 1493 O O . CYS A 1 187 ? -11.174 6.796 20.225 1.00 95.06 187 CYS A O 1
ATOM 1495 N N . SER A 1 188 ? -9.508 5.456 20.909 1.00 94.06 188 SER A N 1
ATOM 1496 C CA . SER A 1 188 ? -8.547 5.876 19.886 1.00 94.06 188 SER A CA 1
ATOM 1497 C C . SER A 1 188 ? -8.867 5.371 18.479 1.00 94.06 188 SER A C 1
ATOM 1499 O O . SER A 1 188 ? -8.298 5.895 17.537 1.00 94.06 188 SER A O 1
ATOM 1501 N N . LEU A 1 189 ? -9.724 4.350 18.332 1.00 93.81 189 LEU A N 1
ATOM 1502 C CA . LEU A 1 189 ? -10.111 3.823 17.016 1.00 93.81 189 LEU A CA 1
ATOM 1503 C C . LEU A 1 189 ? -11.351 4.523 16.460 1.00 93.81 189 LEU A C 1
ATOM 1505 O O . LEU A 1 189 ? -11.349 4.999 15.335 1.00 93.81 189 LEU A O 1
ATOM 1509 N N . CYS A 1 190 ? -12.427 4.584 17.249 1.00 94.75 190 CYS A N 1
ATOM 1510 C CA . CYS A 1 190 ? -13.684 5.172 16.788 1.00 94.75 190 CYS A CA 1
ATOM 1511 C C . CYS A 1 190 ? -13.806 6.665 17.129 1.00 94.75 190 CYS A C 1
ATOM 1513 O O . CYS A 1 190 ? -14.793 7.284 16.758 1.00 94.75 190 CYS A O 1
ATOM 1515 N N . HIS A 1 191 ? -12.871 7.247 17.887 1.00 94.62 191 HIS A N 1
ATOM 1516 C CA . HIS A 1 191 ? -12.906 8.656 18.308 1.00 94.62 191 HIS A CA 1
ATOM 1517 C C . HIS A 1 191 ? -14.226 9.086 18.976 1.00 94.62 191 HIS A C 1
ATOM 1519 O O . HIS A 1 191 ? -14.628 10.239 18.905 1.00 94.62 191 HIS A O 1
ATOM 1525 N N . GLY A 1 192 ? -14.905 8.153 19.653 1.00 94.69 192 GLY A N 1
ATOM 1526 C CA . GLY A 1 192 ? -16.194 8.405 20.308 1.00 94.69 192 GLY A CA 1
ATOM 1527 C C . GLY A 1 192 ? -17.437 8.076 19.476 1.00 94.69 192 GLY A C 1
ATOM 1528 O O . GLY A 1 192 ? -18.510 8.007 20.061 1.00 94.69 192 GLY A O 1
ATOM 1529 N N . SER A 1 193 ? -17.303 7.760 18.182 1.00 94.44 193 SER A N 1
ATOM 1530 C CA . SER A 1 193 ? -18.433 7.402 17.296 1.00 94.44 193 SER A CA 1
ATOM 1531 C C . SER A 1 193 ? -19.100 6.055 17.590 1.00 94.44 193 SER A C 1
ATOM 1533 O O . SER A 1 193 ? -20.137 5.740 17.018 1.00 94.44 193 SER A O 1
ATOM 1535 N N . GLN A 1 194 ? -18.513 5.244 18.480 1.00 95.50 194 GLN A N 1
ATOM 1536 C CA . GLN A 1 194 ? -19.000 3.926 18.922 1.00 95.50 194 GLN A CA 1
ATOM 1537 C C . GLN A 1 194 ? -18.989 2.828 17.845 1.00 95.50 194 GLN A C 1
ATOM 1539 O O . GLN A 1 194 ? -18.879 1.652 18.188 1.00 95.50 194 GLN A O 1
ATOM 1544 N N . SER A 1 195 ? -18.980 3.186 16.565 1.00 95.56 195 SER A N 1
ATOM 1545 C CA . SER A 1 195 ? -19.038 2.254 15.440 1.00 95.56 195 SER A CA 1
ATOM 1546 C C . SER A 1 195 ? -17.868 2.448 14.479 1.00 95.56 195 SER A C 1
ATOM 1548 O O . SER A 1 195 ? -17.267 3.520 14.402 1.00 95.56 195 SER A O 1
ATOM 1550 N N . LEU A 1 196 ? -17.526 1.385 13.759 1.00 96.12 196 LEU A N 1
ATOM 1551 C CA . LEU A 1 196 ? -16.520 1.390 12.706 1.00 96.12 196 LEU A CA 1
ATOM 1552 C C . LEU A 1 196 ? -17.171 0.965 11.392 1.00 96.12 196 LEU A C 1
ATOM 1554 O O . LEU A 1 196 ? -17.946 0.005 11.357 1.00 96.12 196 LEU A O 1
ATOM 1558 N N . LEU A 1 197 ? -16.834 1.675 10.321 1.00 95.62 197 LEU A N 1
ATOM 1559 C CA . LEU A 1 197 ? -17.148 1.291 8.955 1.00 95.62 197 LEU A CA 1
ATOM 1560 C C . LEU A 1 197 ? -16.026 0.389 8.457 1.00 95.62 197 LEU A C 1
ATOM 1562 O O . LEU A 1 197 ? -14.887 0.828 8.332 1.00 95.62 197 LEU A O 1
ATOM 1566 N N . HIS A 1 198 ? -16.347 -0.867 8.193 1.00 94.50 198 HIS A N 1
ATOM 1567 C CA . HIS A 1 198 ? -1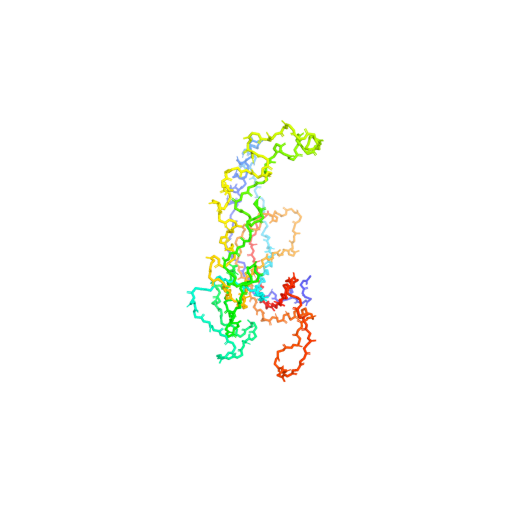5.441 -1.847 7.614 1.00 94.50 198 HIS A CA 1
ATOM 1568 C C . HIS A 1 198 ? -15.696 -1.963 6.116 1.00 94.50 198 HIS A C 1
ATOM 1570 O O . HIS A 1 198 ? -16.840 -1.862 5.683 1.00 94.50 198 HIS A O 1
ATOM 1576 N N . PHE A 1 199 ? -14.645 -2.193 5.339 1.00 93.88 199 PHE A N 1
ATOM 1577 C CA . PHE A 1 199 ? -14.718 -2.374 3.890 1.00 93.88 199 PHE A CA 1
ATOM 1578 C C . PHE A 1 199 ? -13.503 -3.159 3.393 1.00 93.88 199 PHE A C 1
ATOM 1580 O O . PHE A 1 199 ? -12.477 -3.236 4.076 1.00 93.88 199 PHE A O 1
ATOM 1587 N N . ILE A 1 200 ? -13.592 -3.720 2.189 1.00 92.81 200 ILE A N 1
ATOM 1588 C CA . ILE A 1 200 ? -12.427 -4.298 1.517 1.00 92.81 200 ILE A CA 1
ATOM 1589 C C . ILE A 1 200 ? -11.743 -3.181 0.724 1.00 92.81 200 ILE A C 1
ATOM 1591 O O . ILE A 1 200 ? -12.382 -2.463 -0.045 1.00 92.81 200 ILE A O 1
ATOM 1595 N N . GLN A 1 201 ? -10.436 -3.018 0.913 1.00 93.44 201 GLN A N 1
ATOM 1596 C CA . GLN A 1 201 ? -9.601 -2.128 0.115 1.00 93.44 201 GLN A CA 1
ATOM 1597 C C . GLN A 1 201 ? -8.791 -2.954 -0.880 1.00 93.44 201 GLN A C 1
ATOM 1599 O O . GLN A 1 201 ? -8.043 -3.853 -0.489 1.00 93.44 201 GLN A O 1
ATOM 1604 N N . LEU A 1 202 ? -8.912 -2.617 -2.159 1.00 92.94 202 LEU A N 1
ATOM 1605 C CA . LEU A 1 202 ? -8.056 -3.110 -3.224 1.00 92.94 202 LEU A CA 1
ATOM 1606 C C . LEU A 1 202 ? -6.869 -2.156 -3.386 1.00 92.94 202 LEU A C 1
ATOM 1608 O O . LEU A 1 202 ? -7.048 -0.955 -3.561 1.00 92.94 202 LEU A O 1
ATOM 1612 N N . THR A 1 203 ? -5.656 -2.691 -3.332 1.00 92.62 203 THR A N 1
ATOM 1613 C CA . THR A 1 203 ? -4.416 -1.985 -3.658 1.00 92.62 203 THR A CA 1
ATOM 1614 C C . THR A 1 203 ? -3.893 -2.539 -4.973 1.00 92.62 203 THR A C 1
ATOM 1616 O O . THR A 1 203 ? -3.549 -3.720 -5.054 1.00 92.62 203 THR A O 1
ATOM 1619 N N . VAL A 1 204 ? -3.868 -1.692 -5.996 1.00 91.44 204 VAL A N 1
ATOM 1620 C CA . VAL A 1 204 ? -3.336 -2.002 -7.320 1.00 91.44 204 VAL A CA 1
ATOM 1621 C C . VAL A 1 204 ? -1.961 -1.367 -7.444 1.00 91.44 204 VAL A C 1
ATOM 1623 O O . VAL A 1 204 ? -1.805 -0.164 -7.244 1.00 91.44 204 VAL A O 1
ATOM 1626 N N . THR A 1 205 ? -0.967 -2.190 -7.741 1.00 89.94 205 THR A N 1
ATOM 1627 C CA . THR A 1 205 ? 0.426 -1.789 -7.902 1.00 89.94 205 THR A CA 1
ATOM 1628 C C . THR A 1 205 ? 0.844 -2.088 -9.327 1.00 89.94 205 THR A C 1
ATOM 1630 O O . THR A 1 205 ? 0.843 -3.246 -9.738 1.00 89.94 205 THR A O 1
ATOM 1633 N N . TRP A 1 206 ? 1.230 -1.053 -10.055 1.00 89.38 206 TRP A N 1
ATOM 1634 C CA . TRP A 1 206 ? 1.897 -1.166 -11.339 1.00 89.38 206 TRP A CA 1
ATOM 1635 C C . TRP A 1 206 ? 3.389 -0.963 -11.134 1.00 89.38 206 TRP A C 1
ATOM 1637 O O . TRP A 1 206 ? 3.793 0.004 -10.484 1.00 89.38 206 TRP A O 1
ATOM 1647 N N . LYS A 1 207 ? 4.184 -1.881 -11.672 1.00 87.75 207 LYS A N 1
ATOM 1648 C CA . LYS A 1 207 ? 5.640 -1.855 -11.588 1.00 87.75 207 LYS A CA 1
ATOM 1649 C C . LYS A 1 207 ? 6.239 -2.122 -12.960 1.00 87.75 207 LYS A C 1
ATOM 1651 O O . LYS A 1 207 ? 5.845 -3.083 -13.618 1.00 87.75 207 LYS A O 1
ATOM 1656 N N . ASN A 1 208 ? 7.169 -1.277 -13.374 1.00 84.62 208 ASN A N 1
ATOM 1657 C CA . ASN A 1 208 ? 7.949 -1.429 -14.5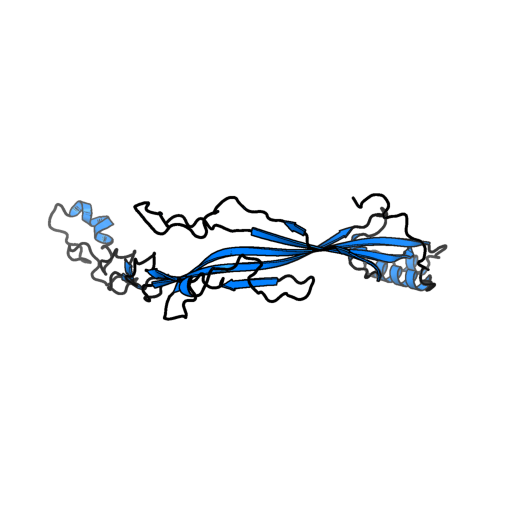84 1.00 84.62 208 ASN A CA 1
ATOM 1658 C C . ASN A 1 208 ? 9.374 -1.856 -14.227 1.00 84.62 208 ASN A C 1
ATOM 1660 O O . ASN A 1 208 ? 10.158 -1.079 -13.685 1.00 84.62 208 ASN A O 1
ATOM 1664 N N . ASP A 1 209 ? 9.710 -3.096 -14.546 1.00 80.81 209 ASP A N 1
ATOM 1665 C CA . ASP A 1 209 ? 11.046 -3.638 -14.365 1.00 80.81 209 ASP A CA 1
ATOM 1666 C C . ASP A 1 209 ? 11.782 -3.627 -15.706 1.00 80.81 209 ASP A C 1
ATOM 1668 O O . ASP A 1 209 ? 11.424 -4.345 -16.637 1.00 80.81 209 ASP A O 1
ATOM 1672 N N . ILE A 1 210 ? 12.827 -2.803 -15.804 1.00 80.62 210 ILE A N 1
ATOM 1673 C CA . ILE A 1 210 ? 13.667 -2.700 -16.999 1.00 80.62 210 ILE A CA 1
ATOM 1674 C C . ILE A 1 210 ? 14.930 -3.526 -16.775 1.00 80.62 210 ILE A C 1
ATOM 1676 O O . ILE A 1 210 ? 15.659 -3.325 -15.802 1.00 80.62 210 ILE A O 1
ATOM 1680 N N . THR A 1 211 ? 15.207 -4.443 -17.694 1.00 75.44 211 THR A N 1
ATOM 1681 C CA . THR A 1 211 ? 16.419 -5.261 -17.692 1.00 75.44 211 THR A CA 1
ATOM 1682 C C . THR A 1 211 ? 17.149 -5.121 -19.021 1.00 75.44 211 THR A C 1
ATOM 1684 O O . THR A 1 211 ? 16.592 -5.378 -20.087 1.00 75.44 211 THR A O 1
ATOM 1687 N N . ASP A 1 212 ? 18.415 -4.714 -18.951 1.00 74.81 212 ASP A N 1
ATOM 1688 C CA . ASP A 1 212 ? 19.285 -4.559 -20.114 1.00 74.81 212 ASP A CA 1
ATOM 1689 C C . ASP A 1 212 ? 20.262 -5.741 -20.210 1.00 74.81 212 ASP A C 1
ATOM 1691 O O . ASP A 1 212 ? 20.891 -6.149 -19.231 1.00 74.81 212 ASP A O 1
ATOM 1695 N N . PHE A 1 213 ? 20.421 -6.285 -21.414 1.00 76.06 213 PHE A N 1
ATOM 1696 C CA . PHE A 1 213 ? 21.332 -7.380 -21.721 1.00 76.06 213 PHE A CA 1
ATOM 1697 C C . PHE A 1 213 ? 22.149 -7.074 -22.980 1.00 76.06 213 PHE A C 1
ATOM 1699 O O . PHE A 1 213 ? 21.608 -6.713 -24.022 1.00 76.06 213 PHE A O 1
ATOM 1706 N N . ILE A 1 214 ? 23.467 -7.249 -22.896 1.00 73.56 214 ILE A N 1
ATOM 1707 C CA . ILE A 1 214 ? 24.408 -7.071 -24.010 1.00 73.56 214 ILE A CA 1
ATOM 1708 C C . ILE A 1 214 ? 24.986 -8.462 -24.311 1.00 73.56 214 ILE A C 1
ATOM 1710 O O . ILE A 1 214 ? 25.694 -8.987 -23.450 1.00 73.56 214 ILE A O 1
ATOM 1714 N N . PRO A 1 215 ? 24.673 -9.093 -25.458 1.00 67.31 215 PRO A N 1
ATOM 1715 C CA . PRO A 1 215 ? 25.171 -10.430 -25.784 1.00 67.31 215 PRO A CA 1
ATOM 1716 C C . PRO A 1 215 ? 26.664 -10.419 -26.115 1.00 67.31 215 PRO A C 1
ATOM 1718 O O . PRO A 1 215 ? 27.405 -11.272 -25.637 1.00 67.31 215 PRO A O 1
ATOM 1721 N N . ASP A 1 216 ? 27.107 -9.420 -26.880 1.00 67.19 216 ASP A N 1
ATOM 1722 C CA . ASP A 1 216 ? 28.465 -9.335 -27.422 1.00 67.19 216 ASP A CA 1
ATOM 1723 C C . ASP A 1 216 ? 29.368 -8.480 -26.523 1.00 67.19 216 ASP A C 1
ATOM 1725 O O . ASP A 1 216 ? 29.945 -7.482 -26.959 1.00 67.19 216 ASP A O 1
ATOM 1729 N N . ARG A 1 217 ? 29.458 -8.830 -25.232 1.00 64.94 217 ARG A N 1
ATOM 1730 C CA . ARG A 1 217 ? 30.350 -8.126 -24.297 1.00 64.94 217 ARG A CA 1
ATOM 1731 C C . ARG A 1 217 ? 31.802 -8.299 -24.733 1.00 64.94 217 ARG A C 1
ATOM 1733 O O . ARG A 1 217 ? 32.371 -9.382 -24.617 1.00 64.94 217 ARG A O 1
ATOM 1740 N N . GLN A 1 218 ? 32.399 -7.219 -25.216 1.00 65.69 218 GLN A N 1
ATOM 1741 C CA . GLN A 1 218 ? 33.821 -7.168 -25.530 1.00 65.69 218 GLN A CA 1
ATOM 1742 C C . GLN A 1 218 ? 34.609 -6.903 -24.229 1.00 65.69 218 GLN A C 1
ATOM 1744 O O . GLN A 1 218 ? 34.249 -5.972 -23.508 1.00 65.69 218 GLN A O 1
ATOM 1749 N N . PRO A 1 219 ? 35.672 -7.670 -23.910 1.00 61.72 219 PRO A N 1
ATOM 1750 C CA . PRO A 1 219 ? 36.405 -7.559 -22.639 1.00 61.72 219 PRO A CA 1
ATOM 1751 C C . PRO A 1 219 ? 36.932 -6.150 -22.329 1.00 61.72 219 PRO A C 1
ATOM 1753 O O . PRO A 1 219 ? 36.966 -5.743 -21.169 1.00 61.72 219 PRO A O 1
ATOM 1756 N N . ASP A 1 220 ? 37.297 -5.402 -23.373 1.00 63.44 220 ASP A N 1
ATOM 1757 C CA . ASP A 1 220 ? 37.865 -4.053 -23.276 1.00 63.44 220 ASP A CA 1
ATOM 1758 C C . ASP A 1 220 ? 36.818 -2.938 -23.457 1.00 63.44 220 ASP A C 1
ATOM 1760 O O . ASP A 1 220 ? 37.143 -1.747 -23.421 1.00 63.44 220 ASP A O 1
ATOM 1764 N N . PHE A 1 221 ? 35.544 -3.297 -23.649 1.00 63.03 221 PHE A N 1
ATOM 1765 C CA . PHE A 1 221 ? 34.473 -2.338 -23.884 1.00 63.03 221 PHE A CA 1
ATOM 1766 C C . PHE A 1 221 ? 33.825 -1.885 -22.566 1.00 63.03 221 PHE A C 1
ATOM 1768 O O . PHE A 1 221 ? 33.475 -2.703 -21.714 1.00 63.03 221 PHE A O 1
ATOM 1775 N N . PRO A 1 222 ? 33.653 -0.570 -22.346 1.00 65.50 222 PRO A N 1
ATOM 1776 C CA . PRO A 1 222 ? 33.166 -0.060 -21.073 1.00 65.50 222 PRO A CA 1
ATOM 1777 C C . PRO A 1 222 ? 31.639 -0.199 -20.947 1.00 65.50 222 PRO A C 1
ATOM 1779 O O . PRO A 1 222 ? 30.911 0.776 -21.140 1.00 65.50 222 PRO A O 1
ATOM 1782 N N . ASP A 1 223 ? 31.161 -1.370 -20.514 1.00 63.00 223 ASP A N 1
ATOM 1783 C CA . ASP A 1 223 ? 29.735 -1.678 -20.274 1.00 63.00 223 ASP A CA 1
ATOM 1784 C C . ASP A 1 223 ? 29.002 -0.572 -19.482 1.00 63.00 223 ASP A C 1
ATOM 1786 O O . ASP A 1 223 ? 27.922 -0.121 -19.858 1.00 63.00 223 ASP A O 1
ATOM 1790 N N . LYS A 1 224 ? 29.639 -0.033 -18.430 1.00 64.56 224 LYS A N 1
ATOM 1791 C CA . LYS A 1 224 ? 29.082 1.039 -17.572 1.00 64.56 224 LYS A CA 1
ATOM 1792 C C . LYS A 1 224 ? 28.893 2.386 -18.278 1.00 64.56 224 LYS A C 1
ATOM 1794 O O . LYS A 1 224 ? 28.183 3.258 -17.783 1.00 64.56 224 LYS A O 1
ATOM 1799 N N . LYS A 1 225 ? 29.602 2.622 -19.385 1.00 64.56 225 LYS A N 1
ATOM 1800 C CA . LYS A 1 225 ? 29.410 3.817 -20.220 1.00 64.56 225 LYS A CA 1
ATOM 1801 C C . LYS A 1 225 ? 28.333 3.575 -21.271 1.00 64.56 225 LYS A C 1
ATOM 1803 O O . LYS A 1 225 ? 27.691 4.536 -21.676 1.00 64.56 225 LYS A O 1
ATOM 1808 N N . PHE A 1 226 ? 28.108 2.319 -21.650 1.00 62.22 226 PHE A N 1
ATOM 1809 C CA . PHE A 1 226 ? 27.096 1.931 -22.623 1.00 62.22 226 PHE A CA 1
ATOM 1810 C C . PHE A 1 226 ? 25.666 2.105 -22.103 1.00 62.22 226 PHE A C 1
ATOM 1812 O O . PHE A 1 226 ? 24.793 2.502 -22.866 1.00 62.22 226 PHE A O 1
ATOM 1819 N N . GLU A 1 227 ? 25.444 1.946 -20.793 1.00 60.34 227 GLU A N 1
ATOM 1820 C CA . GLU A 1 227 ? 24.171 2.304 -20.138 1.00 60.34 227 GLU A CA 1
ATOM 1821 C C . GLU A 1 227 ? 23.742 3.756 -20.425 1.00 60.34 227 GLU A C 1
ATOM 1823 O O . GLU A 1 227 ? 22.550 4.054 -20.477 1.00 60.34 227 GLU A O 1
ATOM 1828 N N . LYS A 1 228 ? 24.711 4.659 -20.646 1.00 62.66 228 LYS A N 1
ATOM 1829 C CA . LYS A 1 228 ? 24.483 6.090 -20.907 1.00 62.66 228 LYS A CA 1
ATOM 1830 C C . LYS A 1 228 ? 24.283 6.425 -22.383 1.00 62.66 228 LYS A C 1
ATOM 1832 O O . LYS A 1 228 ? 24.004 7.580 -22.695 1.00 62.66 228 LYS A O 1
ATOM 1837 N N . VAL A 1 229 ? 24.475 5.461 -23.282 1.00 62.84 229 VAL A N 1
ATOM 1838 C CA . VAL A 1 229 ? 24.318 5.671 -24.720 1.00 62.84 229 VAL A CA 1
ATOM 1839 C C . VAL A 1 229 ? 22.860 5.422 -25.094 1.00 62.84 229 VAL A C 1
ATOM 1841 O O . VAL A 1 229 ? 22.281 4.372 -24.798 1.00 62.84 229 VAL A O 1
ATOM 1844 N N . THR A 1 230 ? 22.252 6.407 -25.745 1.00 53.25 230 THR A N 1
ATOM 1845 C CA . THR A 1 230 ? 20.948 6.273 -26.393 1.00 53.25 230 THR A CA 1
ATOM 1846 C C . THR A 1 230 ? 21.178 5.626 -27.756 1.00 53.25 230 THR A C 1
ATOM 1848 O O . THR A 1 230 ? 21.844 6.209 -28.605 1.00 53.25 230 THR A O 1
ATOM 1851 N N . GLY A 1 231 ? 20.697 4.397 -27.943 1.00 61.31 231 GLY A N 1
ATOM 1852 C CA . GLY A 1 231 ? 20.699 3.732 -29.246 1.00 61.31 231 GLY A CA 1
ATOM 1853 C C . GLY A 1 231 ? 19.320 3.809 -29.889 1.00 61.31 231 GLY A C 1
ATOM 1854 O O . GLY A 1 231 ? 18.312 3.878 -29.180 1.00 61.31 231 GLY A O 1
ATOM 1855 N N . ASP A 1 232 ? 19.275 3.744 -31.216 1.00 60.00 232 ASP A N 1
ATOM 1856 C CA . ASP A 1 232 ? 18.009 3.695 -31.940 1.00 60.00 232 ASP A CA 1
ATOM 1857 C C . ASP A 1 232 ? 17.407 2.284 -31.844 1.00 60.00 232 ASP A C 1
ATOM 1859 O O . ASP A 1 232 ? 18.114 1.288 -32.072 1.00 60.00 232 ASP A O 1
ATOM 1863 N N . PRO A 1 233 ? 16.117 2.157 -31.478 1.00 62.34 233 PRO A N 1
ATOM 1864 C CA . PRO A 1 233 ? 15.434 0.876 -31.508 1.00 62.34 233 PRO A CA 1
ATOM 1865 C C . PRO A 1 233 ? 15.248 0.452 -32.968 1.00 62.34 233 PRO A C 1
ATOM 1867 O O . PRO A 1 233 ? 14.557 1.121 -33.729 1.00 62.34 233 PRO A O 1
ATOM 1870 N N . PHE A 1 234 ? 15.853 -0.666 -33.363 1.00 65.69 234 PHE A N 1
ATOM 1871 C CA . PHE A 1 234 ? 15.672 -1.224 -34.712 1.00 65.69 234 PHE A CA 1
ATOM 1872 C C . PHE A 1 234 ? 14.707 -2.415 -34.728 1.00 65.69 234 PHE A C 1
ATOM 1874 O O . PHE A 1 234 ? 14.243 -2.823 -35.788 1.00 65.69 234 PHE A O 1
ATOM 1881 N N . PHE A 1 235 ? 14.404 -2.971 -33.554 1.00 65.25 235 PHE A N 1
ATOM 1882 C CA . PHE A 1 235 ? 13.392 -4.002 -33.371 1.00 65.25 235 PHE A CA 1
ATOM 1883 C C . PHE A 1 235 ? 12.661 -3.760 -32.055 1.00 65.25 235 PHE A C 1
ATOM 1885 O O . PHE A 1 235 ? 13.309 -3.596 -31.017 1.00 65.25 235 PHE A O 1
ATOM 1892 N N . VAL A 1 236 ? 11.332 -3.749 -32.108 1.00 64.50 236 VAL A N 1
ATOM 1893 C CA . VAL A 1 236 ? 10.449 -3.652 -30.946 1.00 64.50 236 VAL A CA 1
ATOM 1894 C C . VAL A 1 236 ? 9.363 -4.706 -31.103 1.00 64.50 236 VAL A C 1
ATOM 1896 O O . VAL A 1 236 ? 8.686 -4.740 -32.127 1.00 64.50 236 VAL A O 1
ATOM 1899 N N . ASP A 1 237 ? 9.218 -5.554 -30.094 1.00 65.00 237 ASP A N 1
ATOM 1900 C CA . ASP A 1 237 ? 8.182 -6.580 -30.018 1.00 65.00 237 ASP A CA 1
ATOM 1901 C C . ASP A 1 237 ? 7.397 -6.427 -28.714 1.00 65.00 237 ASP A C 1
ATOM 1903 O O . ASP A 1 237 ? 7.979 -6.266 -27.635 1.00 65.00 237 ASP A O 1
ATOM 1907 N N . GLU A 1 238 ? 6.073 -6.468 -28.829 1.00 63.81 238 GLU A N 1
ATOM 1908 C CA . GLU A 1 238 ? 5.121 -6.378 -27.725 1.00 63.81 238 GLU A CA 1
ATOM 1909 C C . GLU A 1 238 ? 4.395 -7.719 -27.607 1.00 63.81 238 GLU A C 1
ATOM 1911 O O . GLU A 1 238 ? 3.681 -8.134 -28.519 1.00 63.81 238 GLU A O 1
ATOM 1916 N N . SER A 1 239 ? 4.543 -8.396 -26.467 1.00 59.78 239 SER A N 1
ATOM 1917 C CA . SER A 1 239 ? 3.830 -9.653 -26.201 1.00 59.78 239 SER A CA 1
ATOM 1918 C C . SER A 1 239 ? 2.788 -9.496 -25.092 1.00 59.78 239 SER A C 1
ATOM 1920 O O . SER A 1 239 ? 2.948 -8.714 -24.150 1.00 59.78 239 SER A O 1
ATOM 1922 N N . VAL A 1 240 ? 1.671 -10.215 -25.245 1.00 56.50 240 VAL A N 1
ATOM 1923 C CA . VAL A 1 240 ? 0.411 -9.947 -24.539 1.00 56.50 240 VAL A CA 1
ATOM 1924 C C . VAL A 1 240 ? 0.290 -10.712 -23.213 1.00 56.50 240 VAL A C 1
ATOM 1926 O O . VAL 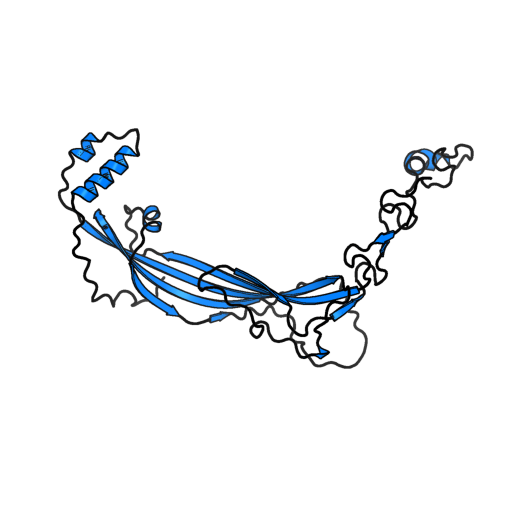A 1 240 ? 0.567 -11.904 -23.140 1.00 56.50 240 VAL A O 1
ATOM 1929 N N . LEU A 1 241 ? -0.201 -9.982 -22.202 1.00 54.06 241 LEU A N 1
ATOM 1930 C CA . LEU A 1 241 ? -0.855 -10.372 -20.939 1.00 54.06 241 LEU A CA 1
ATOM 1931 C C . LEU A 1 241 ? -0.785 -11.856 -20.533 1.00 54.06 241 LEU A C 1
ATOM 1933 O O . LEU A 1 241 ? -1.669 -12.647 -20.870 1.00 54.06 241 LEU A O 1
ATOM 1937 N N . VAL A 1 242 ? 0.164 -12.196 -19.658 1.00 49.25 242 VAL A N 1
ATOM 1938 C CA . VAL A 1 242 ? 0.141 -13.466 -18.914 1.00 49.25 242 VAL A CA 1
ATOM 1939 C C . VAL A 1 242 ? -0.577 -13.255 -17.576 1.00 49.25 242 VAL A C 1
ATOM 1941 O O . VAL A 1 242 ? -0.159 -12.438 -16.758 1.00 49.25 242 VAL A O 1
ATOM 1944 N N . ASN A 1 243 ? -1.679 -13.978 -17.342 1.00 50.34 243 ASN A N 1
ATOM 1945 C CA . ASN A 1 243 ? -2.378 -13.989 -16.050 1.00 50.34 243 ASN A CA 1
ATOM 1946 C C . ASN A 1 243 ? -1.735 -15.036 -15.126 1.00 50.34 243 ASN A C 1
ATOM 1948 O O . ASN A 1 243 ? -2.056 -16.221 -15.225 1.00 50.34 243 ASN A O 1
ATOM 1952 N N . THR A 1 244 ? -0.895 -14.626 -14.179 1.00 43.69 244 THR A N 1
ATOM 1953 C CA . THR A 1 244 ? -0.424 -15.529 -13.118 1.00 43.69 244 THR A CA 1
ATOM 1954 C C . THR A 1 244 ? -1.393 -15.466 -11.938 1.00 43.69 244 THR A C 1
ATOM 1956 O O . THR A 1 244 ? -1.351 -14.562 -11.100 1.00 43.69 244 THR A O 1
ATOM 1959 N N . LYS A 1 245 ? -2.318 -16.431 -11.866 1.00 44.34 245 LYS A N 1
ATOM 1960 C CA . LYS A 1 245 ? -3.199 -16.611 -10.703 1.00 44.34 245 LYS A CA 1
ATOM 1961 C C . LYS A 1 245 ? -2.429 -17.328 -9.587 1.00 44.34 245 LYS A C 1
ATOM 1963 O O . LYS A 1 245 ? -2.566 -18.535 -9.427 1.00 44.34 245 LYS A O 1
ATOM 1968 N N . HIS A 1 246 ? -1.648 -16.605 -8.787 1.00 40.22 246 HIS A N 1
ATOM 1969 C CA . HIS A 1 246 ? -1.167 -17.140 -7.507 1.00 40.22 246 HIS A CA 1
ATOM 1970 C C . HIS A 1 246 ? -2.274 -17.030 -6.450 1.00 40.22 246 HIS A C 1
ATOM 1972 O O . HIS A 1 246 ? -2.239 -16.200 -5.547 1.00 40.22 246 HIS A O 1
ATOM 1978 N N . THR A 1 247 ? -3.302 -17.871 -6.559 1.00 36.12 247 THR A N 1
ATOM 1979 C CA . THR A 1 247 ? -4.293 -18.025 -5.490 1.00 36.12 247 THR A CA 1
ATOM 1980 C C . THR A 1 247 ? -3.644 -18.735 -4.305 1.00 36.12 247 THR A C 1
ATOM 1982 O O . THR A 1 247 ? -3.390 -19.936 -4.366 1.00 36.12 247 THR A O 1
ATOM 1985 N N . SER A 1 248 ? -3.388 -18.004 -3.217 1.00 33.66 248 SER A N 1
ATOM 1986 C CA . SER A 1 248 ? -3.214 -18.625 -1.901 1.00 33.66 248 SER A CA 1
ATOM 1987 C C . SER A 1 248 ? -4.505 -19.383 -1.560 1.00 33.66 248 SER A C 1
ATOM 1989 O O . SER A 1 248 ? -5.587 -18.801 -1.702 1.00 33.66 248 SER A O 1
ATOM 1991 N N . PRO A 1 249 ? -4.448 -20.664 -1.161 1.00 29.14 249 PRO A N 1
ATOM 1992 C CA . PRO A 1 249 ? -5.641 -21.438 -0.872 1.00 29.14 249 PRO A CA 1
ATOM 1993 C C . PRO A 1 249 ? -6.197 -21.020 0.489 1.00 29.14 249 PRO A C 1
ATOM 1995 O O . PRO A 1 249 ? -5.873 -21.621 1.506 1.00 29.14 249 PRO A O 1
ATOM 1998 N N . PHE A 1 250 ? -7.041 -19.990 0.525 1.00 31.98 250 PHE A N 1
ATOM 1999 C CA . PHE A 1 250 ? -8.117 -19.924 1.511 1.00 31.98 250 PHE A CA 1
ATOM 2000 C C . PHE A 1 250 ? -9.251 -19.003 1.035 1.00 31.98 250 PHE A C 1
ATOM 2002 O O . PHE A 1 250 ? -9.024 -17.833 0.733 1.00 31.98 250 PHE A O 1
ATOM 2009 N N . ILE A 1 251 ? -10.468 -19.565 1.072 1.00 34.16 251 ILE A N 1
ATOM 2010 C CA . ILE A 1 251 ? -11.802 -19.009 0.769 1.00 34.16 251 ILE A CA 1
ATOM 2011 C C . ILE A 1 251 ? -12.308 -19.254 -0.667 1.00 34.16 251 ILE A C 1
ATOM 2013 O O . ILE A 1 251 ? -12.387 -18.361 -1.506 1.00 34.16 251 ILE A O 1
ATOM 2017 N N . GLN A 1 252 ? -12.761 -20.490 -0.901 1.00 30.66 252 GLN A N 1
ATOM 2018 C CA . GLN A 1 252 ? -14.062 -20.721 -1.532 1.00 30.66 252 GLN A CA 1
ATOM 2019 C C . GLN A 1 252 ? -15.118 -20.659 -0.424 1.00 30.66 252 GLN A C 1
ATOM 2021 O O . GLN A 1 252 ? -15.337 -21.646 0.261 1.00 30.66 252 GLN A O 1
ATOM 2026 N N . GLU A 1 253 ? -15.722 -19.495 -0.211 1.00 30.59 253 GLU A N 1
ATOM 2027 C CA . GLU A 1 253 ? -17.035 -19.375 0.437 1.00 30.59 253 GLU A CA 1
ATOM 2028 C C . GLU A 1 253 ? -17.555 -17.956 0.189 1.00 30.59 253 GLU A C 1
ATOM 2030 O O . GLU A 1 253 ? -17.555 -17.079 1.048 1.00 30.59 253 GLU A O 1
ATOM 2035 N N . PHE A 1 254 ? -17.956 -17.708 -1.056 1.00 31.56 254 PHE A N 1
ATOM 2036 C CA . PHE A 1 254 ? -18.865 -16.616 -1.364 1.00 31.56 254 PHE A CA 1
ATOM 2037 C C . PHE A 1 254 ? -20.203 -17.249 -1.757 1.00 31.56 254 PHE A C 1
ATOM 2039 O O . PHE A 1 254 ? -20.293 -17.979 -2.739 1.00 31.56 254 PHE A O 1
ATOM 2046 N N . THR A 1 255 ? -21.202 -16.979 -0.912 1.00 30.42 255 THR A N 1
ATOM 2047 C CA . THR A 1 255 ? -22.651 -17.171 -1.097 1.00 30.42 255 THR A CA 1
ATOM 2048 C C . THR A 1 255 ? -23.206 -18.601 -1.186 1.00 30.42 255 THR A C 1
ATOM 2050 O O . THR A 1 255 ? -23.577 -19.053 -2.260 1.00 30.42 255 THR A O 1
ATOM 2053 N N . SER A 1 256 ? -23.425 -19.238 -0.028 1.00 27.53 256 SER A N 1
ATOM 2054 C CA . SER A 1 256 ? -24.643 -20.026 0.265 1.00 27.53 256 SER A CA 1
ATOM 2055 C C . SER A 1 256 ? -24.653 -20.453 1.738 1.00 27.53 256 SER A C 1
ATOM 2057 O O . SER A 1 256 ? -23.872 -21.313 2.129 1.00 27.53 256 SER A O 1
ATOM 2059 N N . GLY A 1 257 ? -25.514 -19.862 2.572 1.00 27.70 257 GLY A N 1
ATOM 2060 C CA . GLY A 1 257 ? -25.605 -20.275 3.978 1.00 27.70 257 GLY A CA 1
ATOM 2061 C C . GLY A 1 257 ? -26.428 -19.362 4.879 1.00 27.70 257 GLY A C 1
ATOM 2062 O O . GLY A 1 257 ? -25.942 -18.907 5.910 1.00 27.70 257 GLY A O 1
ATOM 2063 N N . VAL A 1 258 ? -27.680 -19.087 4.511 1.00 34.25 258 VAL A N 1
ATOM 2064 C CA . VAL A 1 258 ? -28.687 -18.703 5.507 1.00 34.25 258 VAL A CA 1
ATOM 2065 C C . VAL A 1 258 ? -29.025 -19.966 6.303 1.00 34.25 258 VAL A C 1
ATOM 2067 O O . VAL A 1 258 ? -29.565 -20.911 5.738 1.00 34.25 258 VAL A O 1
ATOM 2070 N N . GLY A 1 259 ? -28.736 -19.967 7.606 1.00 29.34 259 GLY A N 1
ATOM 2071 C CA . GLY A 1 259 ? -29.395 -20.856 8.565 1.00 29.34 259 GLY A CA 1
ATOM 2072 C C . GLY A 1 259 ? -28.475 -21.700 9.447 1.00 29.34 259 GLY A C 1
ATOM 2073 O O . GLY A 1 259 ? -27.960 -22.725 9.025 1.00 29.34 259 GLY A O 1
ATOM 2074 N N . GLY A 1 260 ? -28.419 -21.343 10.734 1.00 28.30 260 GLY A N 1
ATOM 2075 C CA . GLY A 1 260 ? -28.298 -22.335 11.805 1.00 28.30 260 GLY A CA 1
ATOM 2076 C C . GLY A 1 260 ? -26.942 -22.468 12.502 1.00 28.30 260 GLY A C 1
ATOM 2077 O O . GLY A 1 260 ? -26.043 -23.136 12.021 1.00 28.30 260 GLY A O 1
ATOM 2078 N N . ARG A 1 261 ? -26.918 -21.972 13.747 1.00 29.95 261 ARG A N 1
ATOM 2079 C CA . ARG A 1 261 ? -26.153 -22.475 14.906 1.00 29.95 261 ARG A CA 1
ATOM 2080 C C . ARG A 1 261 ? -24.614 -22.423 14.849 1.00 29.95 261 ARG A C 1
ATOM 2082 O O . ARG A 1 261 ? -23.945 -23.326 14.380 1.00 29.95 261 ARG A O 1
ATOM 2089 N N . GLY A 1 262 ? -24.084 -21.437 15.579 1.00 34.38 262 GLY A N 1
ATOM 2090 C CA . GLY A 1 262 ? -23.160 -21.722 16.681 1.00 34.38 262 GLY A CA 1
ATOM 2091 C C . GLY A 1 262 ? -21.743 -22.167 16.329 1.00 34.38 262 GLY A C 1
ATOM 2092 O O . GLY A 1 262 ? -21.303 -23.187 16.837 1.00 34.38 262 GLY A O 1
ATOM 2093 N N . HIS A 1 263 ? -20.993 -21.347 15.595 1.00 29.58 263 HIS A N 1
ATOM 2094 C CA . HIS A 1 263 ? -19.536 -21.317 15.735 1.00 29.58 263 HIS A CA 1
ATOM 2095 C C . HIS A 1 263 ? -19.082 -19.872 15.936 1.00 29.58 263 HIS A C 1
ATOM 2097 O O . HIS A 1 263 ? -19.220 -19.015 15.066 1.00 29.58 263 HIS A O 1
ATOM 2103 N N . THR A 1 264 ? -18.591 -19.588 17.140 1.00 27.36 264 THR A N 1
ATOM 2104 C CA . THR A 1 264 ? -17.943 -18.328 17.499 1.00 27.36 264 THR A CA 1
ATOM 2105 C C . THR A 1 264 ? -16.679 -18.169 16.662 1.00 27.36 264 THR A C 1
ATOM 2107 O O . THR A 1 264 ? -15.663 -18.803 16.940 1.00 27.36 264 THR A O 1
ATOM 2110 N N . PHE A 1 265 ? -16.748 -17.333 15.629 1.00 34.12 265 PHE A N 1
ATOM 2111 C CA . PHE A 1 265 ? -15.569 -16.853 14.920 1.00 34.12 265 PHE A CA 1
ATOM 2112 C C . PHE A 1 265 ? -14.838 -15.883 15.857 1.00 34.12 265 PHE A C 1
ATOM 2114 O O . PHE A 1 265 ? -15.344 -14.797 16.141 1.00 34.12 265 PHE A O 1
ATOM 2121 N N . ASP A 1 266 ? -13.695 -16.303 16.399 1.00 29.48 266 ASP A N 1
ATOM 2122 C CA . ASP A 1 266 ? -12.814 -15.454 17.202 1.00 29.48 266 ASP A CA 1
ATOM 2123 C C . ASP A 1 266 ? -12.128 -14.421 16.279 1.00 29.48 266 ASP A C 1
ATOM 2125 O O . ASP A 1 266 ? -11.345 -14.810 15.408 1.00 29.48 266 ASP A O 1
ATOM 2129 N N . PRO A 1 267 ? -12.408 -13.108 16.408 1.00 34.59 267 PRO A N 1
ATOM 2130 C CA . PRO A 1 267 ? -11.876 -12.083 15.517 1.00 34.59 267 PRO A CA 1
ATOM 2131 C C . PRO A 1 267 ? -10.550 -11.480 16.009 1.00 34.59 267 PRO A C 1
ATOM 2133 O O . PRO A 1 267 ? -10.097 -10.477 15.459 1.00 34.59 267 PRO A O 1
ATOM 2136 N N . THR A 1 268 ? -9.912 -12.043 17.044 1.00 31.11 268 THR A N 1
ATOM 2137 C CA . THR A 1 268 ? -8.651 -11.499 17.586 1.00 31.11 268 THR A CA 1
ATOM 2138 C C . THR A 1 268 ? -7.413 -11.825 16.750 1.00 31.11 268 THR A C 1
ATOM 2140 O O . THR A 1 268 ? -6.368 -11.200 16.937 1.00 31.11 268 THR A O 1
ATOM 2143 N N . VAL A 1 269 ? -7.530 -12.715 15.762 1.00 34.66 269 VAL A N 1
ATOM 2144 C CA . VAL A 1 269 ? -6.482 -12.964 14.769 1.00 34.66 269 VAL A CA 1
ATOM 2145 C C . VAL A 1 269 ? -6.917 -12.340 13.451 1.00 34.66 269 VAL A C 1
ATOM 2147 O O . VAL A 1 269 ? -7.615 -12.956 12.648 1.00 34.66 269 VAL A O 1
ATOM 2150 N N . GLY A 1 270 ? -6.487 -11.101 13.213 1.00 33.12 270 GLY A N 1
ATOM 2151 C CA . GLY A 1 270 ? -6.489 -10.510 11.881 1.00 33.12 270 GLY A CA 1
ATOM 2152 C C . GLY A 1 270 ? -5.551 -11.301 10.973 1.00 33.12 270 GLY A C 1
ATOM 2153 O O . GLY A 1 270 ? -4.422 -10.885 10.731 1.00 33.12 270 GLY A O 1
ATOM 2154 N N . ARG A 1 271 ? -5.994 -12.463 10.481 1.00 37.28 271 ARG A N 1
ATOM 2155 C CA . ARG A 1 271 ? -5.410 -13.048 9.278 1.00 37.28 271 ARG A CA 1
ATOM 2156 C C . ARG A 1 271 ? -5.744 -12.076 8.159 1.00 37.28 271 ARG A C 1
ATOM 2158 O O . ARG A 1 271 ? -6.880 -12.011 7.693 1.00 37.28 271 ARG A O 1
ATOM 2165 N N . GLU A 1 272 ? -4.760 -11.266 7.782 1.00 39.91 272 GLU A N 1
ATOM 2166 C CA . GLU A 1 272 ? -4.784 -10.532 6.526 1.00 39.91 272 GLU A CA 1
ATOM 2167 C C . GLU A 1 272 ? -4.855 -11.571 5.401 1.00 39.91 272 GLU A C 1
ATOM 2169 O O . GLU A 1 272 ? -3.836 -12.053 4.910 1.00 39.91 272 GLU A O 1
ATOM 2174 N N . ASN A 1 273 ? -6.070 -11.964 5.020 1.00 44.75 273 ASN A N 1
ATOM 2175 C CA . ASN A 1 273 ? -6.296 -12.763 3.826 1.00 44.75 273 ASN A CA 1
ATOM 2176 C C . ASN A 1 273 ? -6.008 -11.863 2.623 1.00 44.75 273 ASN A C 1
ATOM 2178 O O . ASN A 1 273 ? -6.893 -11.191 2.098 1.00 44.75 273 ASN A O 1
ATOM 2182 N N . LYS A 1 274 ? -4.729 -11.801 2.246 1.00 49.03 274 LYS A N 1
ATOM 2183 C CA . LYS A 1 274 ? -4.250 -11.103 1.058 1.00 49.03 274 LYS A CA 1
ATOM 2184 C C . LYS A 1 274 ? -4.403 -12.040 -0.127 1.00 49.03 274 LYS A C 1
ATOM 2186 O O . LYS A 1 274 ? -3.682 -13.029 -0.240 1.00 49.03 274 LYS A O 1
ATOM 2191 N N . GLN A 1 275 ? -5.338 -11.726 -1.012 1.00 55.91 275 GLN A N 1
ATOM 2192 C CA . GLN A 1 275 ? -5.378 -12.339 -2.332 1.00 55.91 275 GLN A CA 1
ATOM 2193 C C . GLN A 1 275 ? -4.443 -11.544 -3.236 1.00 55.91 275 GLN A C 1
ATOM 2195 O O . GLN A 1 275 ? -4.616 -10.336 -3.350 1.00 55.91 275 GLN A O 1
ATOM 2200 N N . ASN A 1 276 ? -3.445 -12.200 -3.827 1.00 52.91 276 ASN A N 1
ATOM 2201 C CA . ASN A 1 276 ? -2.508 -11.577 -4.754 1.00 52.91 276 ASN A CA 1
ATOM 2202 C C . ASN A 1 276 ? -2.698 -12.181 -6.147 1.00 52.91 276 ASN A C 1
ATOM 2204 O O . ASN A 1 276 ? -2.699 -13.399 -6.300 1.00 52.91 276 ASN A O 1
ATOM 2208 N N . ILE A 1 277 ? -2.885 -11.338 -7.153 1.00 62.09 277 ILE A N 1
ATOM 2209 C CA . ILE A 1 277 ? -3.013 -11.748 -8.549 1.00 62.09 277 ILE A CA 1
ATOM 2210 C C . ILE A 1 277 ? -2.279 -10.743 -9.423 1.00 62.09 277 ILE A C 1
ATOM 2212 O O . ILE A 1 277 ? -2.345 -9.538 -9.168 1.00 62.09 277 ILE A O 1
ATOM 2216 N N . SER A 1 278 ? -1.602 -11.237 -10.455 1.00 57.50 278 SER A N 1
ATOM 2217 C CA . SER A 1 278 ? -0.778 -10.400 -11.323 1.00 57.50 278 SER A CA 1
ATOM 2218 C C . SER A 1 278 ? -1.035 -10.637 -12.808 1.00 57.50 278 SER A C 1
ATOM 2220 O O . SER A 1 278 ? -1.440 -11.725 -13.232 1.00 57.50 278 SER A O 1
ATOM 2222 N N . ARG A 1 279 ? -0.817 -9.574 -13.581 1.00 64.69 279 ARG A N 1
ATOM 2223 C CA . ARG A 1 279 ? -0.778 -9.552 -15.043 1.00 64.69 279 ARG A CA 1
ATOM 2224 C C . ARG A 1 279 ? 0.553 -8.984 -15.490 1.00 64.69 279 ARG A C 1
ATOM 2226 O O . ARG A 1 279 ? 0.971 -7.957 -14.964 1.00 64.69 279 ARG A O 1
ATOM 2233 N N . GLU A 1 280 ? 1.167 -9.630 -16.468 1.00 54.94 280 GLU A N 1
ATOM 2234 C CA . GLU A 1 280 ? 2.474 -9.243 -16.993 1.00 54.94 280 GLU A CA 1
ATOM 2235 C C . GLU A 1 280 ? 2.383 -8.915 -18.485 1.00 54.94 280 GLU A C 1
ATOM 2237 O O . GLU A 1 280 ? 1.781 -9.667 -19.254 1.00 54.94 280 GLU A O 1
ATOM 2242 N N . GLN A 1 281 ? 2.967 -7.789 -18.885 1.00 54.84 281 GLN A N 1
ATOM 2243 C CA . GLN A 1 281 ? 3.177 -7.393 -20.277 1.00 54.84 281 GLN A CA 1
ATOM 2244 C C . GLN A 1 281 ? 4.669 -7.178 -20.517 1.00 54.84 281 GLN A C 1
ATOM 2246 O O . GLN A 1 281 ? 5.368 -6.655 -19.650 1.00 54.84 281 GLN A O 1
ATOM 2251 N N . LEU A 1 282 ? 5.151 -7.580 -21.691 1.00 51.22 282 LEU A N 1
ATOM 2252 C CA . LEU A 1 282 ? 6.578 -7.599 -22.008 1.00 51.22 282 LEU A CA 1
ATOM 2253 C C . LEU A 1 282 ? 6.839 -6.811 -23.291 1.00 51.22 282 LEU A C 1
ATOM 2255 O O . LEU A 1 282 ? 6.309 -7.167 -24.349 1.00 51.22 282 LEU A O 1
ATOM 2259 N N . LEU A 1 283 ? 7.702 -5.801 -23.189 1.00 52.84 283 LEU A N 1
ATOM 2260 C CA . LEU A 1 283 ? 8.284 -5.080 -24.317 1.00 52.84 283 LEU A CA 1
ATOM 2261 C C . LEU A 1 283 ? 9.729 -5.518 -24.504 1.00 52.84 283 LEU A C 1
ATOM 2263 O O . LEU A 1 283 ? 10.546 -5.423 -23.588 1.00 52.84 283 LEU A O 1
ATOM 2267 N N . LYS A 1 284 ? 10.061 -5.972 -25.707 1.00 48.38 284 LYS A N 1
ATOM 2268 C CA . LYS A 1 284 ? 11.423 -6.340 -26.086 1.00 48.38 284 LYS A CA 1
ATOM 2269 C C . LYS A 1 284 ? 11.924 -5.351 -27.119 1.00 48.38 284 LYS A C 1
ATOM 2271 O O . LYS A 1 284 ? 11.388 -5.286 -28.217 1.00 48.38 284 LYS A O 1
ATOM 2276 N N . GLY A 1 285 ? 12.975 -4.614 -26.787 1.00 47.97 285 GLY A N 1
ATOM 2277 C CA . GLY A 1 285 ? 13.685 -3.741 -27.712 1.00 47.97 285 GLY A CA 1
ATOM 2278 C C . GLY A 1 285 ? 15.079 -4.277 -28.017 1.00 47.97 285 GLY A C 1
ATOM 2279 O O . GLY A 1 285 ? 15.792 -4.687 -27.102 1.00 47.97 285 GLY A O 1
ATOM 2280 N N . LYS A 1 286 ? 15.505 -4.232 -29.283 1.00 51.59 286 LYS A N 1
ATOM 2281 C CA . LYS A 1 286 ? 16.930 -4.287 -29.641 1.00 51.59 286 LYS A CA 1
ATOM 2282 C C . LYS A 1 286 ? 17.384 -2.899 -30.081 1.00 51.59 286 LYS A C 1
ATOM 2284 O O . LYS A 1 286 ? 16.764 -2.280 -30.944 1.00 51.59 286 LYS A O 1
ATOM 2289 N N . GLN A 1 287 ? 18.475 -2.424 -29.496 1.00 52.72 287 GLN A N 1
ATOM 2290 C CA . GLN A 1 287 ? 19.126 -1.172 -29.858 1.00 52.72 287 GLN A CA 1
ATOM 2291 C C . GLN A 1 287 ? 20.515 -1.448 -30.411 1.00 52.72 287 GLN A C 1
ATOM 2293 O O . GLN A 1 287 ? 21.216 -2.349 -29.942 1.00 52.72 287 GLN A O 1
ATOM 2298 N N . LYS A 1 288 ? 20.906 -0.655 -31.404 1.00 49.81 288 LYS A N 1
ATOM 2299 C CA . LYS A 1 288 ? 22.232 -0.687 -32.014 1.00 49.81 288 LYS A CA 1
ATOM 2300 C C . LYS A 1 288 ? 22.918 0.643 -31.735 1.00 49.81 288 LYS A C 1
ATOM 2302 O O . LYS A 1 288 ? 22.324 1.691 -31.967 1.00 49.81 288 LYS A O 1
ATOM 2307 N N . ALA A 1 289 ? 24.155 0.597 -31.257 1.00 49.28 289 ALA A N 1
ATOM 2308 C CA . ALA A 1 289 ? 24.976 1.791 -31.096 1.00 49.28 289 ALA A CA 1
ATOM 2309 C C . ALA A 1 289 ? 26.295 1.613 -31.862 1.00 49.28 289 ALA A C 1
ATOM 2311 O O . ALA A 1 289 ? 26.954 0.581 -31.686 1.00 49.28 289 ALA A O 1
ATOM 2312 N N . PRO A 1 290 ? 26.673 2.571 -32.729 1.00 49.72 290 PRO A N 1
ATOM 2313 C CA . PRO A 1 290 ? 28.021 2.618 -33.268 1.00 49.72 290 PRO A CA 1
ATOM 2314 C C . PRO A 1 290 ? 28.993 2.992 -32.145 1.00 49.72 290 PRO A C 1
ATOM 2316 O O . PRO A 1 290 ? 28.722 3.885 -31.343 1.00 49.72 290 PRO A O 1
ATOM 2319 N N . ALA A 1 291 ? 30.115 2.287 -32.072 1.00 52.34 291 ALA A N 1
ATOM 2320 C CA . ALA A 1 291 ? 31.234 2.664 -31.226 1.00 52.34 291 ALA A CA 1
ATOM 2321 C C . ALA A 1 291 ? 32.530 2.593 -32.034 1.00 52.34 291 ALA A C 1
ATOM 2323 O O . ALA A 1 291 ? 32.718 1.678 -32.839 1.00 52.34 291 ALA A O 1
ATOM 2324 N N . LEU A 1 292 ? 33.423 3.550 -31.801 1.00 50.47 292 LEU A N 1
ATOM 2325 C CA . LEU A 1 292 ? 34.783 3.519 -32.322 1.00 50.47 292 LEU A CA 1
ATOM 2326 C C . LEU A 1 292 ? 35.736 2.954 -31.270 1.00 50.47 292 LEU A C 1
ATOM 2328 O O . LEU A 1 292 ? 35.686 3.358 -30.104 1.00 50.47 292 LEU A O 1
ATOM 2332 N N . VAL A 1 293 ? 36.604 2.041 -31.707 1.00 48.88 293 VAL A N 1
ATOM 2333 C CA . VAL A 1 293 ? 37.748 1.519 -30.945 1.00 48.88 293 VAL A CA 1
ATOM 2334 C C . VAL A 1 293 ? 39.036 1.911 -31.654 1.00 48.88 293 VAL A C 1
ATOM 2336 O O . VAL A 1 293 ? 39.082 1.778 -32.902 1.00 48.88 293 VAL A O 1
#

Organism: Sander lucioperca (NCBI:txid283035)

Radius of gyration: 36.03 Å; Cα contacts (8 Å, |Δi|>4): 469; chains: 1; bounding box: 81×39×108 Å

Nearest PDB structures (foldseek):
  5wq7-assembly1_A  TM=1.917E-01  e=6.046E-01  Escherichia coli K-12
  7ahi-assembly1_5P  TM=1.799E-01  e=3.068E-01  Salmonella enterica subsp. enterica serovar Typhimurium str. LT2

Secondary structure (DSSP, 8-state):
-PPTTTTS-----PPP-----HHHHHHHHHHHHHT-TT--HHHHHH-------EEEEEEEEEEEEEEEEEEEEEEEE-SS-----GGG-PPPPTTTS---PPSTT--EEEEEEPTT--EEEE-TTTTTSSEEE-TTTTTSSEEE-HHIIIIITTTTTSS----TTTTTSSEEEEE-TTTTTSSEEE-TTTTT-SEEEEEEEEEEEEEEEEEEE-SS--TTS-HHHHTT--PEEEEEEEEEEEEE----S----SS-----------TTS-----EEEEEEEEEEEEEEEEEE-

InterPro domains:
  IPR036280 Multiheme cytochrome superfamily [SSF48695] (123-194)
  IPR052789 Protein SSUH2 homolog [PTHR48465] (23-242)

pLDDT: mean 71.21, std 20.93, range [27.36, 96.25]

Foldseek 3Di:
DPDPPPPPPDPDDDDPPPDPDPVNVLVVVQVVQVVDPPHDCVCSVPDDDPDKDKDKWKKKKKKKKKKKKKKFKDKAACPPDDFQACVVHDFDDRVPDDDDDDDPLDWDKDKDFTGRFKDKDFDPQCRLQQKAFDPQCRLQQWHFDPCCVPPCVVVVVPPDDQPPQCSVVRTGPAGDPRPRSRRIGGDPGNSSSRMMMMTMMMMITIHIDMDMDIPPDDPPDDPVVVVVDDFDFPDKDKDDKDKDQPADPDDPDDDDDDDDDDDDDDPPDRPGNIGMIMIMIMMITMGIDIDID

Solvent-accessible surface area (backbone atoms only — not comparable to full-atom values): 17847 Å² total; per-residue (Å²): 129,83,70,90,75,80,77,76,84,78,82,80,84,78,74,76,92,69,79,83,48,75,64,59,58,43,53,53,48,45,56,54,34,70,74,35,93,89,51,69,61,64,63,60,71,69,58,77,84,87,73,78,50,83,41,82,45,56,38,37,37,38,38,39,36,35,43,36,40,35,37,37,82,46,71,44,54,37,85,80,71,88,73,52,18,59,92,79,38,79,58,70,58,85,84,74,54,88,70,85,80,69,67,86,79,47,71,46,77,49,79,44,74,46,59,26,46,24,46,77,44,62,21,85,86,36,73,44,64,18,38,33,71,25,78,83,34,66,48,63,14,28,28,71,29,64,62,43,73,76,66,39,69,80,54,63,85,64,88,76,76,62,46,86,74,32,70,64,71,56,30,38,80,55,56,24,80,91,39,72,36,67,11,37,37,70,20,88,73,31,70,47,50,18,22,27,36,33,30,37,34,37,38,40,36,34,41,51,48,77,48,78,47,60,83,78,72,50,94,88,55,64,64,84,60,52,78,74,55,88,47,58,72,81,42,77,48,81,50,82,67,46,75,50,77,56,72,68,94,76,81,96,79,82,88,87,80,90,80,85,84,92,75,87,80,74,76,88,67,80,73,76,69,63,50,48,39,38,37,37,35,42,40,42,33,37,24,49,40,87,41,81,94